Protein AF-A0A4Y9IYK1-F1 (afdb_monomer_lite)

Secondary structure (DSSP, 8-state):
--SSHHHHHHHT--S--HHHHHHHHHHHHHHHHHTT-HHHHHHHHHHHHHHHHHHHHHHHHHHHHHHHHHHHHHHHHHHHHHHHHHHHHHHHHHHHHHHHHHHHHHHHHHHHHHHHHHHHHHHHHHHHHHHHHHHHHHHHHHHHHHHHHHHHHHHHHHHHHHHHHTT--S-TTSHHHHTTTSSPPHHHHHHHHHHHHHHTTTHHHHHHHH-TT--HHHHHHHHHHHTT--HHHHHHHTT--HHHHHHHHHHIIIIIS--SS-HHHHHHHHHHHHHHHHHHHHHS-S------------------------------------

Radius of gyration: 68.55 Å; chains: 1; bounding box: 117×84×183 Å

Foldseek 3Di:
DLDCQLVVLVVQPPDPQLVSLLSSLVSVLVSCVVVVNVVVNVVSVVSNVVSVVVVVVVVVVVVVVVVVVVVVVVVVVVVVVVVVVVVVVVVVVVVVVVVVVVVVVVVVVVVVVVVVVVVVVVVVVVVVVVVVVVVVVLVVVLVVVVVVLVVVLVVLLVVLVCVLCVLDDDDDPVQPVCLVVLADDLVSLVVLLVSLCVSLVNPLVVVCVVFVVQDSVNSSVLSCLLSVPDLVSNCSHRSHDSVVSVVSLVCCCCVTVNHPDRSSVVSNVSSVVSSVVVSVVVVPDPDPPPPPPDPPPPPPDDDDDDDDDDDDDDDDDDDDDD

pLDDT: mean 78.14, std 18.75, range [31.39, 98.0]

Sequence (322 aa):
MWDSIPYYAKKGLSDSSFVTRGMYDATMIKWAEGKKDYKRAIDYYRHYAAMLDSIHKEEMEDNVMKMQKKYDLTQAIIERDRLYMKNQRLVLIVLGLFVICFGALIVVLLYRRRIKELQRQREEAKAELTHNTLKMMNERNRRLIADERRRHRLLALTDVIAKVMSTGRHDDAEQLKRHKDMALTNDETARLIEAVDVCYEGYLTRLQDEHPALGQNDLALCCMILLKVTNRDIAILFGLSSDTLKKRKLRLRTEKLCITDVLEEWLERDSRTYVDEIDAEYATPEDTPDDKETPDIATVTVSDAAADAGASPDSDTPPSAQ

Structure (mmCIF, N/CA/C/O backbone):
data_AF-A0A4Y9IYK1-F1
#
_entry.id   AF-A0A4Y9IYK1-F1
#
loop_
_atom_site.group_PDB
_atom_site.id
_atom_site.type_symbol
_atom_site.label_atom_id
_atom_site.label_alt_id
_atom_site.label_comp_id
_atom_site.label_asym_id
_atom_site.label_entity_id
_atom_site.label_seq_id
_atom_site.pdbx_PDB_ins_code
_atom_site.Cartn_x
_atom_site.Cartn_y
_atom_site.Cartn_z
_atom_site.occupancy
_atom_site.B_iso_or_equiv
_atom_site.auth_seq_id
_atom_site.auth_comp_id
_atom_site.auth_asym_id
_atom_site.auth_atom_id
_atom_site.pdbx_PDB_model_num
ATOM 1 N N . MET A 1 1 ? 47.718 22.109 -105.848 1.00 57.62 1 MET A N 1
ATOM 2 C CA . MET A 1 1 ? 46.774 21.948 -104.716 1.00 57.62 1 MET A CA 1
ATOM 3 C C . MET A 1 1 ? 47.443 22.044 -103.334 1.00 57.62 1 MET A C 1
ATOM 5 O O . MET A 1 1 ? 46.733 22.030 -102.343 1.00 57.62 1 MET A O 1
ATOM 9 N N . TRP A 1 2 ? 48.775 22.187 -103.228 1.00 66.19 2 TRP A N 1
ATOM 10 C CA . TRP A 1 2 ? 49.504 22.059 -101.952 1.00 66.19 2 TRP A CA 1
ATOM 11 C C . TRP A 1 2 ? 49.869 23.386 -101.258 1.00 66.19 2 TRP A C 1
ATOM 13 O O . TRP A 1 2 ? 50.510 23.366 -100.212 1.00 66.19 2 TRP A O 1
ATOM 23 N N . ASP A 1 3 ? 49.514 24.545 -101.816 1.00 71.88 3 ASP A N 1
ATOM 24 C CA . ASP A 1 3 ? 50.098 25.822 -101.368 1.00 71.88 3 ASP A CA 1
ATOM 25 C C . ASP A 1 3 ? 49.400 26.463 -100.159 1.00 71.88 3 ASP A C 1
ATOM 27 O O . ASP A 1 3 ? 50.006 27.278 -99.472 1.00 71.88 3 ASP A O 1
ATOM 31 N N . SER A 1 4 ? 48.173 26.053 -99.826 1.00 81.38 4 SER A N 1
ATOM 32 C CA . SER A 1 4 ? 47.419 26.597 -98.685 1.00 81.38 4 SER A CA 1
ATOM 33 C C . SER A 1 4 ? 47.603 25.826 -97.371 1.00 81.38 4 SER A C 1
ATOM 35 O O . SER A 1 4 ? 47.262 26.337 -96.305 1.00 81.38 4 SER A O 1
ATOM 37 N N . ILE A 1 5 ? 48.159 24.611 -97.415 1.00 83.56 5 ILE A N 1
ATOM 38 C CA . ILE A 1 5 ? 48.250 23.716 -96.249 1.00 83.56 5 ILE A CA 1
ATOM 39 C C . ILE A 1 5 ? 49.084 24.314 -95.103 1.00 83.56 5 ILE A C 1
ATOM 41 O O . ILE A 1 5 ? 48.577 24.329 -93.982 1.00 83.56 5 ILE A O 1
ATOM 45 N N . PRO A 1 6 ? 50.284 24.890 -95.329 1.00 84.00 6 PRO A N 1
ATOM 46 C CA . PRO A 1 6 ? 51.072 25.475 -94.241 1.00 84.00 6 PRO A CA 1
ATOM 47 C C . PRO A 1 6 ? 50.369 26.651 -93.553 1.00 84.00 6 PRO A C 1
ATOM 49 O O . PRO A 1 6 ? 50.527 26.854 -92.352 1.00 84.00 6 PRO A O 1
ATOM 52 N N . TYR A 1 7 ? 49.567 27.418 -94.300 1.00 85.31 7 TYR A N 1
ATOM 53 C CA . TYR A 1 7 ? 48.819 28.553 -93.761 1.00 85.31 7 TYR A CA 1
ATOM 54 C C . TYR A 1 7 ? 47.735 28.093 -92.778 1.00 85.31 7 TYR A C 1
ATOM 56 O O . TYR A 1 7 ? 47.662 28.596 -91.655 1.00 85.31 7 TYR A O 1
ATOM 64 N N . TYR A 1 8 ? 46.930 27.099 -93.164 1.00 84.81 8 TYR A N 1
ATOM 65 C CA . TYR A 1 8 ? 45.887 26.556 -92.292 1.00 84.81 8 TYR A CA 1
ATOM 66 C C . TYR A 1 8 ? 46.457 25.715 -91.145 1.00 84.81 8 TYR A C 1
ATOM 68 O O . TYR A 1 8 ? 45.956 25.820 -90.029 1.00 84.81 8 TYR A O 1
ATOM 76 N N . ALA A 1 9 ? 47.538 24.963 -91.380 1.00 85.25 9 ALA A N 1
ATOM 77 C CA . ALA A 1 9 ? 48.251 24.237 -90.332 1.00 85.25 9 ALA A CA 1
ATOM 78 C C . ALA A 1 9 ? 48.767 25.203 -89.255 1.00 85.25 9 ALA A C 1
ATOM 80 O O . ALA A 1 9 ? 48.525 24.995 -88.070 1.00 85.25 9 ALA A O 1
ATOM 81 N N . LYS A 1 10 ? 49.383 26.323 -89.664 1.00 84.44 10 LYS A N 1
ATOM 82 C CA . LYS A 1 10 ? 49.851 27.366 -88.742 1.00 84.44 10 LYS A CA 1
ATOM 83 C C . LYS A 1 10 ? 48.707 28.037 -87.979 1.00 84.44 10 LYS A C 1
ATOM 85 O O . LYS A 1 10 ? 48.855 28.327 -86.798 1.00 84.44 10 LYS A O 1
ATOM 90 N N . LYS A 1 11 ? 47.562 28.263 -88.631 1.00 85.44 11 LYS A N 1
ATOM 91 C CA . LYS A 1 11 ? 46.358 28.815 -87.986 1.00 85.44 11 LYS A CA 1
ATOM 92 C C . LYS A 1 11 ? 45.766 27.865 -86.932 1.00 85.44 11 LYS A C 1
ATOM 94 O O . LYS A 1 11 ? 45.124 28.334 -86.000 1.00 85.44 11 LYS A O 1
ATOM 99 N N . GLY A 1 12 ? 45.988 26.557 -87.080 1.00 80.50 12 GLY A N 1
ATOM 100 C CA . GLY A 1 12 ? 45.563 25.518 -86.139 1.00 80.50 12 GLY A CA 1
ATOM 101 C C . GLY A 1 12 ? 46.414 25.401 -84.870 1.00 80.50 12 GLY A C 1
ATOM 102 O O . GLY A 1 12 ? 45.979 24.748 -83.925 1.00 80.50 12 GLY A O 1
ATOM 103 N N . LEU A 1 13 ? 47.584 26.053 -84.796 1.00 83.38 13 LEU A N 1
ATOM 104 C CA . LEU A 1 13 ? 48.328 26.207 -83.540 1.00 83.38 13 LEU A CA 1
ATOM 105 C C . LEU A 1 13 ? 47.644 27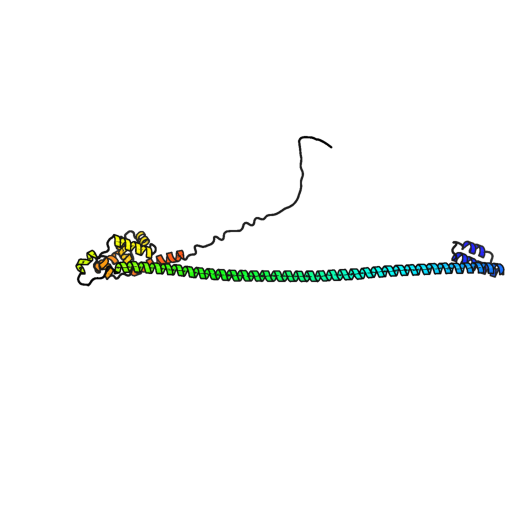.262 -82.660 1.00 83.38 13 LEU A C 1
ATOM 107 O O . LEU A 1 13 ? 48.119 28.388 -82.524 1.00 83.38 13 LEU A O 1
ATOM 111 N N . SER A 1 14 ? 46.494 26.906 -82.093 1.00 74.31 14 SER A N 1
ATOM 112 C CA . SER A 1 14 ? 45.759 27.765 -81.161 1.00 74.31 14 SER A CA 1
ATOM 113 C C . SER A 1 14 ? 46.385 27.798 -79.766 1.00 74.31 14 SER A C 1
ATOM 115 O O . SER A 1 14 ? 46.180 28.760 -79.035 1.00 74.31 14 SER A O 1
ATOM 117 N N . ASP A 1 15 ? 47.134 26.754 -79.400 1.00 77.62 15 ASP A N 1
ATOM 118 C CA . ASP A 1 15 ? 47.766 26.591 -78.090 1.00 77.62 15 ASP A CA 1
ATOM 119 C C . ASP A 1 15 ? 49.141 25.903 -78.212 1.00 77.62 15 ASP A C 1
ATOM 121 O O . ASP A 1 15 ? 49.441 25.253 -79.218 1.00 77.62 15 ASP A O 1
ATOM 125 N N . SER A 1 16 ? 49.977 26.044 -77.181 1.00 76.88 16 SER A N 1
ATOM 126 C CA . SER A 1 16 ? 51.306 25.439 -77.044 1.00 76.88 16 SER A CA 1
ATOM 127 C C . SER A 1 16 ? 51.299 23.977 -76.584 1.00 76.88 16 SER A C 1
ATOM 129 O O . SER A 1 16 ? 52.379 23.436 -76.342 1.00 76.88 16 SER A O 1
ATOM 131 N N . SER A 1 17 ? 50.129 23.339 -76.486 1.00 86.06 17 SER A N 1
ATOM 132 C CA . SER A 1 17 ? 49.997 21.917 -76.159 1.00 86.06 17 SER A CA 1
ATOM 133 C C . SER A 1 17 ? 50.830 21.027 -77.093 1.00 86.06 17 SER A C 1
ATOM 135 O O . SER A 1 17 ? 50.951 21.270 -78.299 1.00 86.06 17 SER A O 1
ATOM 137 N N . PHE A 1 18 ? 51.386 19.945 -76.548 1.00 87.69 18 PHE A N 1
ATOM 138 C CA . PHE A 1 18 ? 52.081 18.937 -77.347 1.00 87.69 18 PHE A CA 1
ATOM 139 C C . PHE A 1 18 ? 51.151 18.304 -78.396 1.00 87.69 18 PHE A C 1
ATOM 141 O O . PHE A 1 18 ? 51.603 17.969 -79.488 1.00 87.69 18 PHE A O 1
ATOM 148 N N . VAL A 1 19 ? 49.840 18.231 -78.122 1.00 87.25 19 VAL A N 1
ATOM 149 C CA . VAL A 1 19 ? 48.825 17.685 -79.040 1.00 87.25 19 VAL A CA 1
ATOM 150 C C . VAL A 1 19 ? 48.639 18.573 -80.271 1.00 87.25 19 VAL A C 1
ATOM 152 O O . VAL A 1 19 ? 48.664 18.078 -81.398 1.00 87.25 19 VAL A O 1
ATOM 155 N N . THR A 1 20 ? 48.491 19.888 -80.088 1.00 88.12 20 THR A N 1
ATOM 156 C CA . THR A 1 20 ? 48.311 20.840 -81.200 1.00 88.12 20 THR A CA 1
ATOM 157 C C . THR A 1 20 ? 49.569 20.930 -82.062 1.00 88.12 20 THR A C 1
ATOM 159 O O . THR A 1 20 ? 49.476 20.973 -83.291 1.00 88.12 20 THR A O 1
ATOM 162 N N . ARG A 1 21 ? 50.754 20.882 -81.439 1.00 89.12 21 ARG A N 1
ATOM 163 C CA . ARG A 1 21 ? 52.048 20.827 -82.138 1.00 89.12 21 ARG A CA 1
ATOM 164 C C . ARG A 1 21 ? 52.255 19.503 -82.878 1.00 89.12 21 ARG A C 1
ATOM 166 O O . ARG A 1 21 ? 52.633 19.524 -84.044 1.00 89.12 21 ARG A O 1
ATOM 173 N N . GLY A 1 22 ? 51.908 18.371 -82.265 1.00 90.00 22 GLY A N 1
ATOM 174 C CA . GLY A 1 22 ? 51.939 17.064 -82.922 1.00 90.00 22 GLY A CA 1
ATOM 175 C C . GLY A 1 22 ? 50.989 16.990 -84.125 1.00 90.00 22 GLY A C 1
ATOM 176 O O . GLY A 1 22 ? 51.357 16.486 -85.183 1.00 90.00 22 GLY A O 1
ATOM 177 N N . MET A 1 23 ? 49.783 17.557 -84.023 1.00 88.56 23 MET A N 1
ATOM 178 C CA . MET A 1 23 ? 48.862 17.662 -85.163 1.00 88.56 23 MET A CA 1
ATOM 179 C C . MET A 1 23 ? 49.430 18.533 -86.288 1.00 88.56 23 MET A C 1
ATOM 181 O O . MET A 1 23 ? 49.318 18.167 -87.460 1.00 88.56 23 MET A O 1
ATOM 185 N N . TYR A 1 24 ? 50.069 19.654 -85.947 1.00 90.88 24 TYR A N 1
ATOM 186 C CA . TYR A 1 24 ? 50.767 20.487 -86.922 1.00 90.88 24 TYR A CA 1
ATOM 187 C C . TYR A 1 24 ? 51.860 19.694 -87.650 1.00 90.88 24 TYR A C 1
ATOM 189 O O . TYR A 1 24 ? 51.836 19.627 -88.881 1.00 90.88 24 TYR A O 1
ATOM 197 N N . ASP A 1 25 ? 52.751 19.018 -86.923 1.00 91.50 25 ASP A N 1
ATOM 198 C CA . ASP A 1 25 ? 53.830 18.233 -87.531 1.00 91.50 25 ASP A CA 1
ATOM 199 C C . ASP A 1 25 ? 53.275 17.109 -88.426 1.00 91.50 25 ASP A C 1
ATOM 201 O O . ASP A 1 25 ? 53.730 16.942 -89.558 1.00 91.50 25 ASP A O 1
ATOM 205 N N . ALA A 1 26 ? 52.202 16.427 -88.005 1.00 90.94 26 ALA A N 1
ATOM 206 C CA . ALA A 1 26 ? 51.502 15.425 -88.816 1.00 90.94 26 ALA A CA 1
ATOM 207 C C . ALA A 1 26 ? 50.945 15.989 -90.138 1.00 90.94 26 ALA A C 1
ATOM 209 O O . ALA A 1 26 ? 50.987 15.321 -91.177 1.00 90.94 26 ALA A O 1
ATOM 210 N N . THR A 1 27 ? 50.430 17.224 -90.133 1.00 91.12 27 THR A N 1
ATOM 211 C CA . THR A 1 27 ? 49.971 17.892 -91.364 1.00 91.12 27 THR A CA 1
ATOM 212 C C . THR A 1 27 ? 51.128 18.339 -92.260 1.00 91.12 27 THR A C 1
ATOM 214 O O . THR A 1 27 ? 51.030 18.221 -93.485 1.00 91.12 27 THR A O 1
ATOM 217 N N . MET A 1 28 ? 52.241 18.791 -91.672 1.00 90.38 28 MET A N 1
ATOM 218 C CA . MET A 1 28 ? 53.434 19.229 -92.403 1.00 90.38 28 MET A CA 1
ATOM 219 C C . MET A 1 28 ? 54.203 18.065 -93.036 1.00 90.38 28 MET A C 1
ATOM 221 O O . MET A 1 28 ? 54.733 18.226 -94.136 1.00 90.38 28 MET A O 1
ATOM 225 N N . ILE A 1 29 ? 54.186 16.884 -92.410 1.00 91.94 29 ILE A N 1
ATOM 226 C CA . ILE A 1 29 ? 54.682 15.627 -92.988 1.00 91.94 29 ILE A CA 1
ATOM 227 C C . ILE A 1 29 ? 53.974 15.341 -94.318 1.00 91.94 29 ILE A C 1
ATOM 229 O O . ILE A 1 29 ? 54.623 15.289 -95.362 1.00 91.94 29 ILE A O 1
ATOM 233 N N . LYS A 1 30 ? 52.634 15.263 -94.306 1.00 89.94 30 LYS A N 1
ATOM 234 C CA 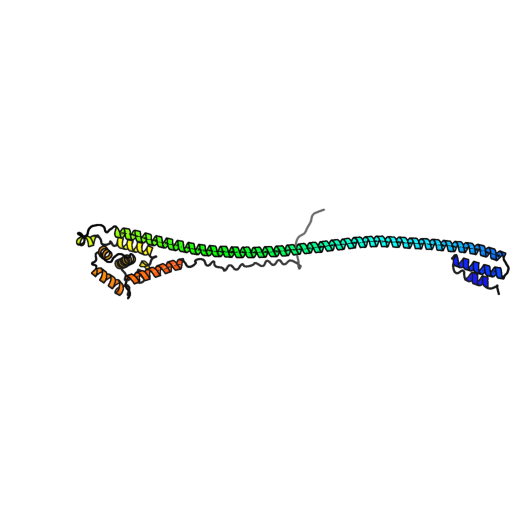. LYS A 1 30 ? 51.827 14.980 -95.510 1.00 89.94 30 LYS A CA 1
ATOM 235 C C . LYS A 1 30 ? 52.031 16.026 -96.608 1.00 89.94 30 LYS A C 1
ATOM 237 O O . LYS A 1 30 ? 52.028 15.710 -97.796 1.00 89.94 30 LYS A O 1
ATOM 242 N N . TRP A 1 31 ? 52.208 17.288 -96.216 1.00 90.50 31 TRP A N 1
ATOM 243 C CA . TRP A 1 31 ? 52.509 18.376 -97.144 1.00 90.50 31 TRP A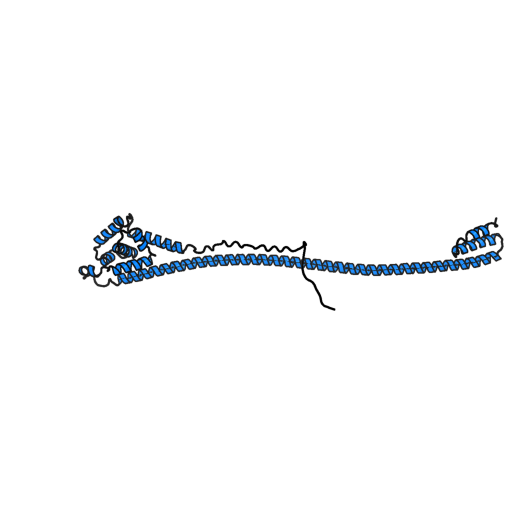 CA 1
ATOM 244 C C . TRP A 1 31 ? 53.888 18.229 -97.806 1.00 90.50 31 TRP A C 1
ATOM 246 O O . TRP A 1 31 ? 54.003 18.393 -99.023 1.00 90.50 31 TRP A O 1
ATOM 256 N N . ALA A 1 32 ? 54.924 17.904 -97.027 1.00 88.81 32 ALA A N 1
ATOM 257 C CA . ALA A 1 32 ? 56.289 17.722 -97.518 1.00 88.81 32 ALA A CA 1
ATOM 258 C C . ALA A 1 32 ? 56.415 16.482 -98.425 1.00 88.81 32 ALA A C 1
ATOM 260 O O . ALA A 1 32 ? 57.058 16.559 -99.476 1.00 88.81 32 ALA A O 1
ATOM 261 N N . GLU A 1 33 ? 55.729 15.384 -98.087 1.00 89.31 33 GLU A N 1
ATOM 262 C CA . GLU A 1 33 ? 55.600 14.191 -98.937 1.00 89.31 33 GLU A CA 1
ATOM 263 C C . GLU A 1 33 ? 54.944 14.523 -100.285 1.00 89.31 33 GLU A C 1
ATOM 265 O O . GLU A 1 33 ? 55.463 14.152 -101.340 1.00 89.31 33 GLU A O 1
ATOM 270 N N . GLY A 1 34 ? 53.856 15.304 -100.272 1.00 87.38 34 GLY A N 1
ATOM 271 C CA . GLY A 1 34 ? 53.173 15.767 -101.485 1.00 87.38 34 GLY A CA 1
ATOM 272 C C . GLY A 1 34 ? 54.045 16.639 -102.400 1.00 87.38 34 GLY A C 1
ATOM 273 O O . GLY A 1 34 ? 53.861 16.628 -103.619 1.00 87.38 34 GLY A O 1
ATOM 274 N N . LYS A 1 35 ? 55.032 17.358 -101.841 1.00 88.88 35 LYS A N 1
ATOM 275 C CA . LYS A 1 35 ? 56.040 18.131 -102.595 1.00 88.88 35 LYS A CA 1
ATOM 276 C C . LYS A 1 35 ? 57.315 17.337 -102.929 1.00 88.88 35 LYS A C 1
ATOM 278 O O . LYS A 1 35 ? 58.207 17.898 -103.562 1.00 88.88 35 LYS A O 1
ATOM 283 N N . LYS A 1 36 ? 57.393 16.049 -102.558 1.00 87.00 36 LYS A N 1
ATOM 284 C CA . LYS A 1 36 ? 58.577 15.172 -102.693 1.00 87.00 36 LYS A CA 1
ATOM 285 C C . LYS A 1 36 ? 59.838 15.709 -101.988 1.00 87.00 36 LYS A C 1
ATOM 287 O O . LYS A 1 36 ? 60.954 15.339 -102.346 1.00 87.00 36 LYS A O 1
ATOM 292 N N . ASP A 1 37 ? 59.670 16.565 -100.977 1.00 90.06 37 ASP A N 1
ATOM 293 C CA . ASP A 1 37 ? 60.758 17.116 -100.158 1.00 90.06 37 ASP A CA 1
ATOM 294 C C . ASP A 1 37 ? 60.955 16.244 -98.908 1.00 90.06 37 ASP A C 1
ATOM 296 O O . ASP A 1 37 ? 60.552 16.580 -97.791 1.00 90.06 37 ASP A O 1
ATOM 300 N N . TYR A 1 38 ? 61.554 15.071 -99.117 1.00 89.75 38 TYR A N 1
ATOM 301 C CA . TYR A 1 38 ? 61.715 14.062 -98.067 1.00 89.75 38 TYR A CA 1
ATOM 302 C C . TYR A 1 38 ? 62.620 14.519 -96.919 1.00 89.75 38 TYR A C 1
ATOM 304 O O . TYR A 1 38 ? 62.468 14.048 -95.795 1.00 89.75 38 TYR A O 1
ATOM 312 N N . LYS A 1 39 ? 63.543 15.458 -97.170 1.00 91.25 39 LYS A N 1
ATOM 313 C CA . LYS A 1 39 ? 64.445 15.972 -96.134 1.00 91.25 39 LYS A CA 1
ATOM 314 C C . LYS A 1 39 ? 63.656 16.716 -95.057 1.00 91.25 39 LYS A C 1
ATOM 316 O O . LYS A 1 39 ? 63.793 16.402 -93.880 1.00 91.25 39 LYS A O 1
ATOM 321 N N . ARG A 1 40 ? 62.774 17.633 -95.469 1.00 88.38 40 ARG A N 1
ATOM 322 C CA . ARG A 1 40 ? 61.886 18.343 -94.538 1.00 88.38 40 ARG A CA 1
ATOM 323 C C . ARG A 1 40 ? 60.866 17.413 -93.889 1.00 88.38 40 ARG A C 1
ATOM 325 O O . ARG A 1 40 ? 60.574 17.584 -92.712 1.00 88.38 40 ARG A O 1
ATOM 332 N N . ALA A 1 41 ? 60.356 16.419 -94.622 1.00 90.44 41 ALA A N 1
ATOM 333 C CA . ALA A 1 41 ? 59.443 15.425 -94.056 1.00 90.44 41 ALA A CA 1
ATOM 334 C C . ALA A 1 41 ? 60.079 14.683 -92.867 1.00 90.44 41 ALA A C 1
ATOM 336 O O . ALA A 1 41 ? 59.447 14.563 -91.823 1.00 90.44 41 ALA A O 1
ATOM 337 N N . ILE A 1 42 ? 61.343 14.254 -92.988 1.00 92.56 42 ILE A N 1
ATOM 338 C CA . ILE A 1 42 ? 62.082 13.581 -91.906 1.00 92.56 42 ILE A CA 1
ATOM 339 C C . ILE A 1 42 ? 62.258 14.492 -90.683 1.00 92.56 42 ILE A C 1
ATOM 341 O O . ILE A 1 42 ? 62.111 14.026 -89.553 1.00 92.56 42 ILE A O 1
ATOM 345 N N . ASP A 1 43 ? 62.545 15.779 -90.884 1.00 92.25 43 ASP A N 1
ATOM 346 C CA . ASP A 1 43 ? 62.666 16.730 -89.773 1.00 92.25 43 ASP A CA 1
ATOM 347 C C . ASP A 1 43 ? 61.325 16.896 -89.033 1.00 92.25 43 ASP A C 1
ATOM 349 O O . ASP A 1 43 ? 61.287 16.816 -87.803 1.00 92.25 43 ASP A O 1
ATOM 353 N N . TYR A 1 44 ? 60.208 17.008 -89.766 1.00 91.94 44 TYR A N 1
ATOM 354 C CA . TYR A 1 44 ? 58.869 17.021 -89.163 1.00 91.94 44 TYR A CA 1
ATOM 355 C C . TYR A 1 44 ? 58.517 15.693 -88.477 1.00 91.94 44 TYR A C 1
ATOM 357 O O . TYR A 1 44 ? 57.903 15.714 -87.416 1.00 91.94 44 TYR A O 1
ATOM 365 N N . TYR A 1 45 ? 58.945 14.543 -89.010 1.00 93.19 45 TYR A N 1
ATOM 366 C CA . TYR A 1 45 ? 58.786 13.244 -88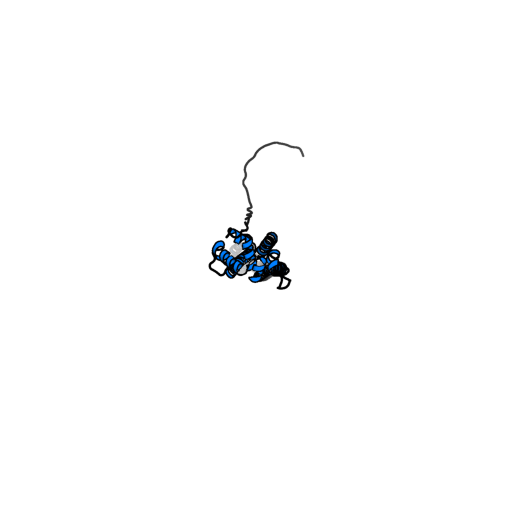.341 1.00 93.19 45 TYR A CA 1
ATOM 367 C C . TYR A 1 45 ? 59.514 13.184 -86.999 1.00 93.19 45 TYR A C 1
ATOM 369 O O . TYR A 1 45 ? 58.964 12.664 -86.031 1.00 93.19 45 TYR A O 1
ATOM 377 N N . ARG A 1 46 ? 60.736 13.723 -86.917 1.00 94.38 46 ARG A N 1
ATOM 378 C CA . ARG A 1 46 ? 61.490 13.780 -85.655 1.00 94.38 46 ARG A CA 1
ATOM 379 C C . ARG A 1 46 ? 60.800 14.669 -84.627 1.00 94.38 46 ARG A C 1
ATOM 381 O O . ARG A 1 46 ? 60.717 14.291 -83.463 1.00 94.38 46 ARG A O 1
ATOM 388 N N . HIS A 1 47 ? 60.293 15.823 -85.056 1.00 92.12 47 HIS A N 1
ATOM 389 C CA . HIS A 1 47 ? 59.535 16.716 -84.179 1.00 92.12 47 HIS A CA 1
ATOM 390 C C . HIS A 1 47 ? 58.229 16.063 -83.714 1.00 92.12 47 HIS A C 1
ATOM 392 O O . HIS A 1 47 ? 57.960 16.038 -82.515 1.00 92.12 47 HIS A O 1
ATOM 398 N N . TYR A 1 48 ? 57.491 15.429 -84.628 1.00 93.00 48 TYR A N 1
ATOM 399 C CA . TYR A 1 48 ? 56.278 14.682 -84.311 1.00 93.00 48 TYR A CA 1
ATOM 400 C C . TYR A 1 48 ? 56.531 13.559 -83.302 1.00 93.00 48 TYR A C 1
ATOM 402 O O . TYR A 1 48 ? 55.772 13.425 -82.347 1.00 93.00 48 TYR A O 1
ATOM 410 N N . ALA A 1 49 ? 57.607 12.784 -83.475 1.00 93.75 49 ALA A N 1
ATOM 411 C CA . ALA A 1 49 ? 57.987 11.727 -82.539 1.00 93.75 49 ALA A CA 1
ATOM 412 C C . ALA A 1 49 ? 58.264 12.288 -81.132 1.00 93.75 49 ALA A C 1
ATOM 414 O O . ALA A 1 49 ? 57.725 11.779 -80.156 1.00 93.75 49 ALA A O 1
ATOM 415 N N . ALA A 1 50 ? 59.005 13.397 -81.026 1.00 93.12 50 ALA A N 1
ATOM 416 C CA . ALA A 1 50 ? 59.249 14.059 -79.742 1.00 93.12 50 ALA A CA 1
ATOM 417 C C . ALA A 1 50 ? 57.965 14.621 -79.099 1.00 93.12 50 ALA A C 1
ATOM 419 O O . ALA A 1 50 ? 57.807 14.581 -77.876 1.00 93.12 50 ALA A O 1
ATOM 420 N N . MET A 1 51 ? 57.037 15.151 -79.905 1.00 92.31 51 MET A N 1
ATOM 421 C CA . MET A 1 51 ? 55.719 15.568 -79.415 1.00 92.31 51 MET A CA 1
ATOM 422 C C . MET A 1 51 ? 54.910 14.367 -78.928 1.00 92.31 51 MET A C 1
ATOM 424 O O . MET A 1 51 ? 54.321 14.444 -77.856 1.00 92.31 51 MET A O 1
ATOM 428 N N . LEU A 1 52 ? 54.921 13.252 -79.661 1.00 93.12 52 LEU A N 1
ATOM 429 C CA . LEU A 1 52 ? 54.217 12.026 -79.287 1.00 93.12 52 LEU A CA 1
ATOM 430 C C . LEU A 1 52 ? 54.724 11.459 -77.954 1.00 93.12 52 LEU A C 1
ATOM 432 O O . LEU A 1 52 ? 53.911 11.147 -77.086 1.00 93.12 52 LEU A O 1
ATOM 436 N N . ASP A 1 53 ? 56.043 11.408 -77.759 1.00 93.69 53 ASP A N 1
ATOM 437 C CA . ASP A 1 53 ? 56.658 11.000 -76.490 1.00 93.69 53 ASP A CA 1
ATOM 438 C C . ASP A 1 53 ? 56.229 11.917 -75.330 1.00 93.69 53 ASP A C 1
ATOM 440 O O . ASP A 1 53 ? 55.951 11.454 -74.222 1.00 93.69 53 ASP A O 1
ATOM 444 N N . SER A 1 54 ? 56.129 13.227 -75.588 1.00 93.25 54 SER A N 1
ATOM 445 C CA . SER A 1 54 ? 55.735 14.221 -74.579 1.00 93.25 54 SER A CA 1
ATOM 446 C C . SER A 1 54 ? 54.248 14.117 -74.217 1.00 93.25 54 SER A C 1
ATOM 448 O O . SER A 1 54 ? 53.913 14.172 -73.036 1.00 93.25 54 SER A O 1
ATOM 450 N N . ILE A 1 55 ? 53.373 13.898 -75.210 1.00 92.44 55 ILE A N 1
ATOM 451 C CA . ILE A 1 55 ? 51.938 13.619 -75.010 1.00 92.44 55 ILE A CA 1
ATOM 452 C C . ILE A 1 55 ? 51.767 12.361 -74.157 1.00 92.44 55 ILE A C 1
ATOM 454 O O . ILE A 1 55 ? 51.011 12.365 -73.189 1.00 92.44 55 ILE A O 1
ATOM 458 N N . HIS A 1 56 ? 52.489 11.289 -74.494 1.00 92.56 56 HIS A N 1
ATOM 459 C CA . HIS A 1 56 ? 52.384 10.028 -73.767 1.00 92.56 56 HIS A CA 1
ATOM 460 C C . HIS A 1 56 ? 52.852 10.166 -72.314 1.00 92.56 56 HIS A C 1
ATOM 462 O O . HIS A 1 56 ? 52.231 9.621 -71.402 1.00 92.56 56 HIS A O 1
ATOM 468 N N . LYS A 1 57 ? 53.921 10.934 -72.077 1.00 93.75 57 LYS A N 1
ATOM 469 C CA . LYS A 1 57 ? 54.406 11.221 -70.727 1.00 93.75 57 LYS A CA 1
ATOM 470 C C . LYS A 1 57 ? 53.378 11.993 -69.891 1.00 93.75 57 LYS A C 1
ATOM 472 O O . LYS A 1 57 ? 53.119 11.594 -68.760 1.00 93.75 57 LYS A O 1
ATOM 477 N N . GLU A 1 58 ? 52.779 13.047 -70.443 1.00 91.69 58 GLU A N 1
ATOM 478 C CA . GLU A 1 58 ? 51.737 13.837 -69.766 1.00 91.69 58 GLU A CA 1
ATOM 479 C C . GLU A 1 58 ? 50.509 12.976 -69.426 1.00 91.69 58 GLU A C 1
ATOM 481 O O . GLU A 1 58 ? 50.006 13.014 -68.304 1.00 91.69 58 GLU A O 1
ATOM 486 N N . GLU A 1 59 ? 50.073 12.127 -70.360 1.00 92.25 59 GLU A N 1
ATOM 487 C CA . GLU A 1 59 ? 48.962 11.197 -70.142 1.00 92.25 59 GLU A CA 1
ATOM 488 C C . GLU A 1 59 ? 49.268 10.174 -69.036 1.00 92.25 59 GLU A C 1
ATOM 490 O O . GLU A 1 59 ? 48.409 9.875 -68.202 1.00 92.25 59 GLU A O 1
ATOM 495 N N . MET A 1 60 ? 50.488 9.632 -68.997 1.00 93.12 60 MET A N 1
ATOM 496 C CA . MET A 1 60 ? 50.909 8.717 -67.934 1.00 93.12 60 MET A CA 1
ATOM 497 C C . MET A 1 60 ? 50.958 9.411 -66.569 1.00 93.12 60 MET A C 1
ATOM 499 O O . MET A 1 60 ? 50.465 8.847 -65.592 1.00 93.12 60 MET A O 1
ATOM 503 N N . GLU A 1 61 ? 51.494 10.631 -66.488 1.00 94.38 61 GLU A N 1
ATOM 504 C CA . GLU A 1 61 ? 51.531 11.417 -65.247 1.00 94.38 61 GLU A CA 1
ATOM 505 C C . GLU A 1 61 ? 50.117 11.739 -64.733 1.00 94.38 61 GLU A C 1
ATOM 507 O O . GLU A 1 61 ? 49.826 11.535 -63.550 1.00 94.38 61 GLU A O 1
ATOM 512 N N . ASP A 1 62 ? 49.203 12.148 -65.618 1.00 93.38 62 ASP A N 1
ATOM 513 C CA . ASP A 1 62 ? 47.801 12.404 -65.271 1.00 93.38 62 ASP A CA 1
ATOM 514 C C . ASP A 1 62 ? 47.073 11.120 -64.832 1.00 93.38 62 ASP A C 1
ATOM 516 O O . ASP A 1 62 ? 46.346 11.110 -63.834 1.00 93.38 62 ASP A O 1
ATOM 520 N N . ASN A 1 63 ? 47.309 9.992 -65.506 1.00 95.44 63 ASN A N 1
ATOM 521 C CA . ASN A 1 63 ? 46.740 8.703 -65.111 1.00 95.44 63 ASN A CA 1
ATOM 522 C C . ASN A 1 63 ? 47.243 8.235 -63.738 1.00 95.44 63 ASN A C 1
ATOM 524 O O . ASN A 1 63 ? 46.441 7.752 -62.930 1.00 95.44 63 ASN A O 1
ATOM 528 N N . VAL A 1 64 ? 48.533 8.413 -63.439 1.00 95.44 64 VAL A N 1
ATOM 529 C CA . VAL A 1 64 ? 49.106 8.122 -62.114 1.00 95.44 64 VAL A CA 1
ATOM 530 C C . VAL A 1 64 ? 48.476 9.022 -61.052 1.00 95.44 64 VAL A C 1
ATOM 532 O O . VAL A 1 64 ? 48.018 8.523 -60.022 1.00 95.44 64 VAL A O 1
ATOM 535 N N . MET A 1 65 ? 48.349 10.324 -61.319 1.00 95.31 65 MET A N 1
ATOM 536 C CA . MET A 1 65 ? 47.715 11.270 -60.397 1.00 95.31 65 MET A CA 1
ATOM 537 C C . MET A 1 65 ? 46.243 10.919 -60.136 1.00 95.31 65 MET A C 1
ATOM 539 O O . MET A 1 65 ? 45.786 10.915 -58.990 1.00 95.31 65 MET A O 1
ATOM 543 N N . LYS A 1 66 ? 45.488 10.564 -61.182 1.00 95.62 66 LYS A N 1
ATOM 544 C CA . LYS A 1 66 ? 44.098 10.097 -61.069 1.00 95.62 66 LYS A CA 1
ATOM 545 C C . LYS A 1 66 ? 43.993 8.820 -60.244 1.00 95.62 66 LYS A C 1
ATOM 547 O O . LYS A 1 66 ? 43.064 8.691 -59.443 1.00 95.62 66 LYS A O 1
ATOM 552 N N . MET A 1 67 ? 44.914 7.878 -60.437 1.00 94.81 67 MET A N 1
ATOM 553 C CA . MET A 1 67 ? 44.951 6.628 -59.681 1.00 94.81 67 MET A CA 1
ATOM 554 C C . MET A 1 67 ? 45.230 6.888 -58.200 1.00 94.81 67 MET A C 1
ATOM 556 O O . MET A 1 67 ? 44.495 6.383 -57.351 1.00 94.81 67 MET A O 1
ATOM 560 N N . GLN A 1 68 ? 46.210 7.738 -57.894 1.00 94.88 68 GLN A N 1
ATOM 561 C CA . GLN A 1 68 ? 46.543 8.126 -56.526 1.00 94.88 68 GLN A CA 1
ATOM 562 C C . GLN A 1 68 ? 45.367 8.827 -55.841 1.00 94.88 68 GLN A C 1
ATOM 564 O O . GLN A 1 68 ? 44.930 8.403 -54.776 1.00 94.88 68 GLN A O 1
ATOM 569 N N . LYS A 1 69 ? 44.746 9.808 -56.506 1.00 96.06 69 LYS A N 1
ATOM 570 C CA . LYS A 1 69 ? 43.571 10.506 -55.970 1.00 96.06 69 LYS A CA 1
ATOM 571 C C . LYS A 1 69 ? 42.412 9.551 -55.678 1.00 96.06 69 LYS A C 1
ATOM 573 O O . LYS A 1 69 ? 41.749 9.684 -54.653 1.00 96.06 69 LYS A O 1
ATOM 578 N N . LYS A 1 70 ? 42.149 8.580 -56.560 1.00 95.56 70 LYS A N 1
ATOM 579 C CA . LYS A 1 70 ? 41.122 7.550 -56.322 1.00 95.56 70 LYS A CA 1
ATOM 580 C C . LYS A 1 70 ? 41.467 6.668 -55.126 1.00 95.56 70 LYS A C 1
ATOM 582 O O . LYS A 1 70 ? 40.574 6.355 -54.341 1.00 95.56 70 LYS A O 1
ATOM 587 N N . TYR A 1 71 ? 42.727 6.269 -54.993 1.00 96.12 71 TYR A N 1
ATOM 588 C CA . TYR A 1 71 ? 43.191 5.469 -53.865 1.00 96.12 71 TYR A CA 1
ATOM 589 C C . TYR A 1 71 ? 43.014 6.222 -52.542 1.00 96.12 71 TYR A C 1
ATOM 591 O O . TYR A 1 71 ? 42.374 5.698 -51.632 1.00 96.12 71 TYR A O 1
ATOM 599 N N . ASP A 1 72 ? 43.466 7.474 -52.478 1.00 96.06 72 ASP A N 1
ATOM 600 C CA . ASP A 1 72 ? 43.362 8.317 -51.283 1.00 96.06 72 ASP A CA 1
ATOM 601 C C . ASP A 1 72 ? 41.897 8.543 -50.878 1.00 96.06 72 ASP A C 1
ATOM 603 O O . ASP A 1 72 ? 41.533 8.394 -49.710 1.00 96.06 72 ASP A O 1
ATOM 607 N N . LEU A 1 73 ? 41.019 8.812 -51.853 1.00 96.12 73 LEU A N 1
ATOM 608 C CA . LEU A 1 73 ? 39.574 8.910 -51.616 1.00 96.12 73 LEU A CA 1
ATOM 609 C C . LEU A 1 73 ? 38.991 7.599 -51.079 1.00 96.12 73 LEU A C 1
ATOM 611 O O . LEU A 1 73 ? 38.166 7.616 -50.167 1.00 96.12 73 LEU A O 1
ATOM 615 N N . THR A 1 74 ? 39.417 6.463 -51.630 1.00 94.50 74 THR A N 1
ATOM 616 C C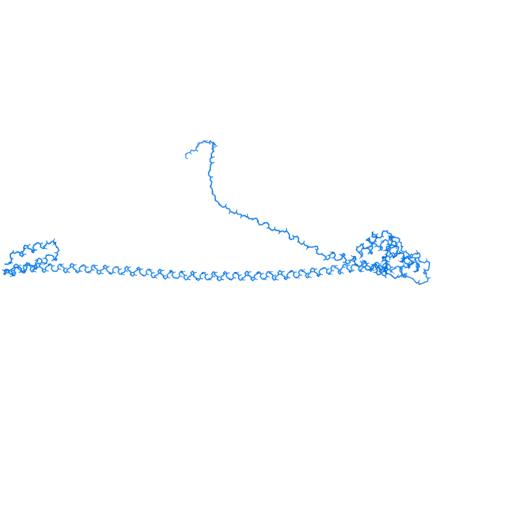A . THR A 1 74 ? 38.938 5.143 -51.201 1.00 94.50 74 THR A CA 1
ATOM 617 C C . THR A 1 74 ? 39.359 4.850 -49.763 1.00 94.50 74 THR A C 1
ATOM 619 O O . THR A 1 74 ? 38.539 4.390 -48.971 1.00 94.50 74 THR A O 1
ATOM 622 N N . GLN A 1 75 ? 40.599 5.176 -49.393 1.00 95.12 75 GLN A N 1
ATOM 623 C CA . GLN A 1 75 ? 41.088 5.028 -48.021 1.00 95.12 75 GLN A CA 1
ATOM 624 C C . GLN A 1 75 ? 40.296 5.900 -47.043 1.00 95.12 75 GLN A C 1
ATOM 626 O O . GLN A 1 75 ? 39.798 5.396 -46.036 1.00 95.12 75 GLN A O 1
ATOM 631 N N . ALA A 1 76 ? 40.074 7.173 -47.382 1.00 93.88 76 ALA A N 1
ATOM 632 C CA . ALA A 1 76 ? 39.283 8.079 -46.553 1.00 93.88 76 ALA A CA 1
ATOM 633 C C . ALA A 1 76 ? 37.840 7.575 -46.340 1.00 93.88 76 ALA A C 1
ATOM 635 O O . ALA A 1 76 ? 37.299 7.679 -45.237 1.00 93.88 76 ALA A O 1
ATOM 636 N N . ILE A 1 77 ? 37.214 6.986 -47.368 1.00 94.75 77 ILE A N 1
ATOM 637 C CA . ILE A 1 77 ? 35.875 6.385 -47.255 1.00 94.75 77 ILE A CA 1
ATOM 638 C C . ILE A 1 77 ? 35.900 5.172 -46.320 1.00 94.75 77 ILE A C 1
ATOM 640 O O . ILE A 1 77 ? 35.048 5.074 -45.439 1.00 94.75 77 ILE A O 1
ATOM 644 N N . ILE A 1 78 ? 36.886 4.283 -46.456 1.00 93.50 78 ILE A N 1
ATOM 645 C CA . ILE A 1 78 ? 37.016 3.090 -45.606 1.00 93.50 78 ILE A CA 1
ATOM 646 C C . ILE A 1 78 ? 37.204 3.479 -44.136 1.00 93.50 78 ILE A C 1
ATOM 648 O O . ILE A 1 78 ? 36.565 2.903 -43.251 1.00 93.50 78 ILE A O 1
ATOM 652 N N . GLU A 1 79 ? 38.057 4.464 -43.854 1.00 94.12 79 GLU A N 1
ATOM 653 C CA . GLU A 1 79 ? 38.279 4.962 -42.494 1.00 94.12 79 GLU A CA 1
ATOM 654 C C . GLU A 1 79 ? 37.004 5.550 -41.893 1.00 94.12 79 GLU A C 1
ATOM 656 O O . GLU A 1 79 ? 36.623 5.218 -40.764 1.00 94.12 79 GLU A O 1
ATOM 661 N N . ARG A 1 80 ? 36.303 6.373 -42.674 1.00 91.94 80 ARG A N 1
ATOM 662 C CA . ARG A 1 80 ? 35.032 6.977 -42.287 1.00 91.94 80 ARG A CA 1
ATOM 663 C C . ARG A 1 80 ? 33.971 5.913 -42.008 1.00 91.94 80 ARG A C 1
ATOM 665 O O . ARG A 1 80 ? 33.312 5.957 -40.971 1.00 91.94 80 ARG A O 1
ATOM 672 N N . ASP A 1 81 ? 33.825 4.930 -42.886 1.00 92.38 81 ASP A N 1
ATOM 673 C CA . ASP A 1 81 ? 32.838 3.862 -42.735 1.00 92.38 81 ASP A CA 1
ATOM 674 C C . ASP A 1 81 ? 33.169 2.971 -41.530 1.00 92.38 81 ASP A C 1
ATOM 676 O O . ASP A 1 81 ? 32.278 2.576 -40.777 1.00 92.38 81 ASP A O 1
ATOM 680 N N . ARG A 1 82 ? 34.458 2.740 -41.248 1.00 92.75 82 ARG A N 1
ATOM 681 C CA . ARG A 1 82 ? 34.904 2.054 -40.027 1.00 92.75 82 ARG A CA 1
ATOM 682 C C . ARG A 1 82 ? 34.509 2.824 -38.765 1.00 92.75 82 ARG A C 1
ATOM 684 O O . ARG A 1 82 ? 34.117 2.198 -37.776 1.00 92.75 82 ARG A O 1
ATOM 691 N N . LEU A 1 83 ? 34.604 4.154 -38.783 1.00 90.75 83 LEU A N 1
ATOM 692 C CA . LEU A 1 83 ? 34.159 5.011 -37.681 1.00 90.75 83 LEU A CA 1
ATOM 693 C C . LEU A 1 83 ? 32.633 4.987 -37.527 1.00 90.75 83 LEU A C 1
ATOM 695 O O . LEU A 1 83 ? 32.152 4.784 -36.411 1.00 90.75 83 LEU A O 1
ATOM 699 N N . TYR A 1 84 ? 31.873 5.094 -38.621 1.00 92.06 84 TYR A N 1
ATOM 700 C CA . TYR A 1 84 ? 30.410 4.986 -38.586 1.00 92.06 84 TYR A CA 1
ATOM 701 C C . TYR A 1 84 ? 29.944 3.632 -38.055 1.00 92.06 84 TYR A C 1
ATOM 703 O O . TYR A 1 84 ? 29.077 3.592 -37.187 1.00 92.06 84 TYR A O 1
ATOM 711 N N . MET A 1 85 ? 30.562 2.531 -38.489 1.00 90.06 85 MET A N 1
ATOM 712 C CA . MET A 1 85 ? 30.228 1.187 -38.013 1.00 90.06 85 MET A CA 1
ATOM 713 C C . MET A 1 85 ? 30.505 1.008 -36.518 1.00 90.06 85 MET A C 1
ATOM 715 O O . MET A 1 85 ? 29.702 0.406 -35.802 1.00 90.06 85 MET A O 1
ATOM 719 N N . LYS A 1 86 ? 31.626 1.539 -36.012 1.00 92.69 86 LYS A N 1
ATOM 720 C CA . LYS A 1 86 ? 31.917 1.528 -34.569 1.00 92.69 86 LYS A CA 1
ATOM 721 C C . LYS A 1 86 ? 30.898 2.359 -33.793 1.00 92.69 86 LYS A C 1
ATOM 723 O O . LYS A 1 86 ? 30.374 1.880 -32.791 1.00 92.69 86 LYS A O 1
ATOM 728 N N . ASN A 1 87 ? 30.596 3.565 -34.269 1.00 92.38 87 ASN A N 1
ATOM 729 C CA . ASN A 1 87 ? 29.660 4.457 -33.597 1.00 92.38 87 ASN A CA 1
ATOM 730 C C . ASN A 1 87 ? 28.234 3.877 -33.589 1.00 92.38 87 ASN A C 1
ATOM 732 O O . ASN A 1 87 ? 27.587 3.852 -32.550 1.00 92.38 87 ASN A O 1
ATOM 736 N N . GLN A 1 88 ? 27.777 3.296 -34.703 1.00 92.06 88 GLN A N 1
ATOM 737 C CA . GLN A 1 88 ? 26.485 2.605 -34.779 1.00 92.06 88 GLN A CA 1
ATOM 738 C C . GLN A 1 88 ? 26.387 1.441 -33.788 1.00 92.06 88 GLN A C 1
ATOM 740 O O . GLN A 1 88 ? 25.375 1.304 -33.102 1.00 92.06 88 GLN A O 1
ATOM 745 N N . ARG A 1 89 ? 27.441 0.623 -33.657 1.00 93.12 89 ARG A N 1
ATOM 746 C CA . ARG A 1 89 ? 27.471 -0.459 -32.658 1.00 93.12 89 ARG A CA 1
ATOM 747 C C . ARG A 1 89 ? 27.390 0.079 -31.232 1.00 93.12 89 ARG A C 1
ATOM 749 O O . ARG A 1 89 ? 26.647 -0.478 -30.433 1.00 93.12 89 ARG A O 1
ATOM 756 N N . LEU A 1 90 ? 28.111 1.158 -30.918 1.00 93.94 90 LEU A N 1
ATOM 757 C CA . LEU A 1 90 ? 28.042 1.790 -29.597 1.00 93.94 90 LEU A CA 1
ATOM 758 C C . LEU A 1 90 ? 26.641 2.332 -29.304 1.00 93.94 90 LEU A C 1
ATOM 760 O O . LEU A 1 90 ? 26.108 2.058 -28.234 1.00 93.94 90 LEU A O 1
ATOM 764 N N . VAL A 1 91 ? 26.017 3.024 -30.260 1.00 95.31 91 VAL A N 1
ATOM 765 C CA . VAL A 1 91 ? 24.645 3.532 -30.113 1.00 95.31 91 VAL A CA 1
ATOM 766 C C . VAL A 1 91 ? 23.656 2.390 -29.861 1.00 95.31 91 VAL A C 1
ATOM 768 O O . VAL A 1 91 ? 22.838 2.492 -28.950 1.00 95.31 91 VAL A O 1
ATOM 771 N N . LEU A 1 92 ? 23.757 1.276 -30.596 1.00 95.81 92 LEU A N 1
ATOM 772 C CA . LEU A 1 92 ? 22.900 0.104 -30.378 1.00 95.81 92 LEU A CA 1
ATOM 773 C C . LEU A 1 92 ? 23.123 -0.546 -29.004 1.00 95.81 92 LEU A C 1
ATOM 775 O O . LEU A 1 92 ? 22.152 -0.928 -28.354 1.00 95.81 92 LEU A O 1
ATOM 779 N N . ILE A 1 93 ? 24.372 -0.645 -28.538 1.00 96.75 93 ILE A N 1
ATOM 780 C CA . ILE A 1 93 ? 24.688 -1.172 -27.201 1.00 96.75 93 ILE A CA 1
ATOM 781 C C . ILE A 1 93 ? 24.101 -0.263 -26.117 1.00 96.75 93 ILE A C 1
ATOM 783 O O . ILE A 1 93 ? 23.444 -0.755 -25.203 1.00 96.75 93 ILE A O 1
ATOM 787 N N . VAL A 1 94 ? 24.289 1.055 -26.228 1.00 96.94 94 VAL A N 1
ATOM 788 C CA . VAL A 1 94 ? 23.753 2.031 -25.266 1.00 96.94 94 VAL A CA 1
ATOM 789 C C . VAL A 1 94 ? 22.225 1.988 -25.240 1.00 96.94 94 VAL A C 1
ATOM 791 O O . VAL A 1 94 ? 21.635 1.963 -24.161 1.00 96.94 94 VAL A O 1
ATOM 794 N N . LEU A 1 95 ? 21.575 1.902 -26.403 1.00 96.94 95 LEU A N 1
ATOM 795 C CA . LEU A 1 95 ? 20.121 1.772 -26.498 1.00 96.94 95 LEU A CA 1
ATOM 796 C C . LEU A 1 95 ? 19.625 0.447 -25.895 1.00 96.94 95 LEU A C 1
ATOM 798 O O . LEU A 1 95 ? 18.640 0.440 -25.161 1.00 96.94 95 LEU A O 1
ATOM 802 N N . GLY A 1 96 ? 20.333 -0.661 -26.128 1.00 97.38 96 GLY A N 1
ATOM 803 C CA . GLY A 1 96 ? 20.030 -1.952 -25.504 1.00 97.38 96 GLY A CA 1
ATOM 804 C C . GLY A 1 96 ? 20.144 -1.911 -23.977 1.00 97.38 96 GLY A C 1
ATOM 805 O O . GLY A 1 96 ? 19.239 -2.367 -23.279 1.00 97.38 96 GLY A O 1
ATOM 806 N N . LEU A 1 97 ? 21.207 -1.299 -23.446 1.00 97.62 97 LEU A N 1
ATOM 807 C CA . LEU A 1 97 ? 21.376 -1.094 -22.004 1.00 97.62 97 LEU A CA 1
ATOM 808 C C . LEU A 1 97 ? 20.266 -0.215 -21.425 1.00 97.62 97 LEU A C 1
ATOM 810 O O . LEU A 1 97 ? 19.745 -0.516 -20.355 1.00 97.62 97 LEU A O 1
ATOM 814 N N . PHE A 1 98 ? 19.854 0.828 -22.144 1.00 97.69 98 PHE A N 1
ATOM 815 C CA . PHE A 1 98 ? 18.751 1.687 -21.729 1.00 97.69 98 PHE A CA 1
ATOM 816 C C . PHE A 1 98 ? 17.432 0.912 -21.619 1.00 97.69 98 PHE A C 1
ATOM 818 O O . PHE A 1 98 ? 16.738 1.040 -20.612 1.00 97.69 98 PHE A O 1
ATOM 825 N N . VAL A 1 99 ? 17.118 0.051 -22.594 1.00 97.94 99 VAL A N 1
ATOM 826 C CA . VAL A 1 99 ? 15.927 -0.817 -22.558 1.00 97.94 99 VAL A CA 1
ATOM 827 C C . VAL A 1 99 ? 15.981 -1.791 -21.377 1.00 97.94 99 VAL A C 1
ATOM 829 O O . VAL A 1 99 ? 14.981 -1.955 -20.679 1.00 97.94 99 VAL A O 1
ATOM 832 N N . ILE A 1 100 ? 17.143 -2.394 -21.101 1.00 97.94 100 ILE A N 1
ATOM 833 C CA . ILE A 1 100 ? 17.329 -3.293 -19.950 1.00 97.94 100 ILE A CA 1
ATOM 834 C C . ILE A 1 100 ? 17.136 -2.533 -18.629 1.00 97.94 100 ILE A C 1
ATOM 836 O O . ILE A 1 100 ? 16.409 -3.002 -17.753 1.00 97.94 100 ILE A O 1
ATOM 840 N N . CYS A 1 101 ? 17.723 -1.341 -18.496 1.00 97.50 101 CYS A N 1
ATOM 841 C CA . CYS A 1 101 ? 17.557 -0.485 -17.321 1.00 97.50 101 CYS A CA 1
ATOM 842 C C . CYS A 1 101 ? 16.097 -0.060 -17.120 1.00 97.50 101 CYS A C 1
ATOM 844 O O . CYS A 1 101 ? 15.593 -0.121 -15.999 1.00 97.50 101 CYS A O 1
ATOM 846 N N . PHE A 1 102 ? 15.392 0.316 -18.192 1.00 97.88 102 PHE A N 1
ATOM 847 C CA . PHE A 1 102 ? 13.964 0.637 -18.136 1.00 97.88 102 PHE A CA 1
ATOM 848 C C . PHE A 1 102 ? 13.121 -0.573 -17.729 1.00 97.88 102 PHE A C 1
ATOM 850 O O . PHE A 1 102 ? 12.246 -0.447 -16.874 1.00 97.88 102 PHE A O 1
ATOM 857 N N . GLY A 1 103 ? 13.411 -1.756 -18.274 1.00 98.00 103 GLY A N 1
ATOM 858 C CA . GLY A 1 103 ? 12.755 -3.001 -17.877 1.00 98.00 103 GLY A CA 1
ATOM 859 C C . GLY A 1 103 ? 12.960 -3.314 -16.393 1.00 98.00 103 GLY A C 1
ATOM 860 O O . GLY A 1 103 ? 11.992 -3.569 -15.677 1.00 98.00 103 GLY A O 1
ATOM 861 N N . ALA A 1 104 ? 14.198 -3.216 -15.902 1.00 97.81 104 ALA A N 1
ATOM 862 C CA . ALA A 1 104 ? 14.521 -3.412 -14.490 1.00 97.81 104 ALA A CA 1
ATOM 863 C C . ALA A 1 104 ? 13.806 -2.391 -13.588 1.00 97.81 104 ALA A C 1
ATOM 865 O O . ALA A 1 104 ? 13.243 -2.768 -12.559 1.00 97.81 104 ALA A O 1
ATOM 866 N N . LEU A 1 105 ? 13.758 -1.117 -13.994 1.00 97.62 105 LEU A N 1
ATOM 867 C CA . LEU A 1 105 ? 13.025 -0.071 -13.280 1.00 97.62 105 LEU A CA 1
ATOM 868 C C . LEU A 1 105 ? 11.530 -0.405 -13.182 1.00 97.62 105 LEU A C 1
ATOM 870 O O . LEU A 1 105 ? 10.961 -0.337 -12.094 1.00 97.62 105 LEU A O 1
ATOM 874 N N . ILE A 1 106 ? 10.902 -0.812 -14.289 1.00 97.81 106 ILE A N 1
ATOM 875 C CA . ILE A 1 106 ? 9.487 -1.210 -14.312 1.00 97.81 106 ILE A CA 1
ATOM 876 C C . ILE A 1 106 ? 9.247 -2.393 -13.368 1.00 97.81 106 ILE A C 1
ATOM 878 O O . ILE A 1 106 ? 8.318 -2.347 -12.563 1.00 97.81 106 ILE A O 1
ATOM 882 N N . VAL A 1 107 ? 10.103 -3.420 -13.398 1.00 97.88 107 VAL A N 1
ATOM 883 C CA . VAL A 1 107 ? 10.007 -4.576 -12.488 1.00 97.88 107 VAL A CA 1
ATOM 884 C C . VAL A 1 107 ? 10.096 -4.137 -11.025 1.00 97.88 107 VAL A C 1
ATOM 886 O O . VAL A 1 107 ? 9.268 -4.550 -10.214 1.00 97.88 107 VAL A O 1
ATOM 889 N N . VAL A 1 108 ? 11.038 -3.253 -10.682 1.00 97.81 108 VAL A N 1
ATOM 890 C CA . VAL A 1 108 ? 11.170 -2.708 -9.321 1.00 97.81 108 VAL A CA 1
ATOM 891 C C . VAL A 1 108 ? 9.921 -1.928 -8.908 1.00 97.81 108 VAL A C 1
ATOM 893 O O . VAL A 1 108 ? 9.458 -2.074 -7.776 1.00 97.81 108 VAL A O 1
ATOM 896 N N . LEU A 1 109 ? 9.334 -1.129 -9.802 1.00 97.06 109 LEU A N 1
ATOM 897 C CA . LEU A 1 109 ? 8.101 -0.388 -9.519 1.00 97.06 109 LEU A CA 1
ATOM 898 C C . LEU A 1 109 ? 6.907 -1.321 -9.290 1.00 97.06 109 LEU A C 1
ATOM 900 O O . LEU A 1 109 ? 6.143 -1.110 -8.347 1.00 97.06 109 LEU A O 1
ATOM 904 N N . LEU A 1 110 ? 6.763 -2.370 -10.103 1.00 96.44 110 LEU A N 1
ATOM 905 C CA . LEU A 1 110 ? 5.725 -3.387 -9.915 1.00 96.44 110 LEU A CA 1
ATOM 906 C C . LEU A 1 110 ? 5.917 -4.135 -8.593 1.00 96.44 110 LEU A C 1
ATOM 908 O O . LEU A 1 110 ? 4.954 -4.328 -7.852 1.00 96.44 110 LEU A O 1
ATOM 912 N N . TYR A 1 111 ? 7.157 -4.489 -8.255 1.00 96.88 111 TYR A N 1
ATOM 913 C CA . TYR A 1 111 ? 7.484 -5.146 -6.993 1.00 96.88 111 TYR A CA 1
ATOM 914 C C . TYR A 1 111 ? 7.168 -4.252 -5.784 1.00 96.88 111 TYR A C 1
ATOM 916 O O . TYR A 1 111 ? 6.521 -4.693 -4.834 1.00 96.88 111 TYR A O 1
ATOM 924 N N . ARG A 1 112 ? 7.528 -2.962 -5.845 1.00 96.12 112 ARG A N 1
ATOM 925 C CA . ARG A 1 112 ? 7.172 -1.975 -4.811 1.00 96.12 112 ARG A CA 1
ATOM 926 C C . ARG A 1 112 ? 5.662 -1.820 -4.657 1.00 96.12 112 ARG A C 1
ATOM 928 O O . ARG A 1 112 ? 5.178 -1.774 -3.528 1.00 96.12 112 ARG A O 1
ATOM 935 N N . ARG A 1 113 ? 4.913 -1.770 -5.766 1.00 95.88 113 ARG A N 1
ATOM 936 C CA . ARG A 1 113 ? 3.442 -1.728 -5.728 1.00 95.88 113 ARG A CA 1
ATOM 937 C C . ARG A 1 113 ? 2.872 -2.958 -5.026 1.00 95.88 113 ARG A C 1
ATOM 939 O O . ARG A 1 113 ? 2.096 -2.800 -4.091 1.00 95.88 113 ARG A O 1
ATOM 946 N N . ARG A 1 114 ? 3.331 -4.158 -5.399 1.00 95.25 114 ARG A N 1
ATOM 947 C CA . ARG A 1 114 ? 2.896 -5.420 -4.779 1.00 95.25 114 ARG A CA 1
ATOM 948 C C . ARG A 1 114 ? 3.160 -5.465 -3.277 1.00 95.25 114 ARG A C 1
ATOM 950 O O . ARG A 1 114 ? 2.280 -5.870 -2.525 1.00 95.25 114 ARG A O 1
ATOM 957 N N . ILE A 1 115 ? 4.339 -5.026 -2.831 1.00 94.81 115 ILE A N 1
ATOM 958 C CA . ILE A 1 115 ? 4.665 -4.988 -1.399 1.00 94.81 115 ILE A CA 1
ATOM 959 C C . ILE A 1 115 ? 3.734 -4.037 -0.648 1.00 94.81 115 ILE A C 1
ATOM 961 O O . ILE A 1 115 ? 3.240 -4.401 0.414 1.00 94.81 115 ILE A O 1
ATOM 965 N N . LYS A 1 116 ? 3.469 -2.847 -1.197 1.00 94.75 116 LYS A N 1
ATOM 966 C CA . LYS A 1 116 ? 2.609 -1.849 -0.548 1.00 94.75 116 LYS A CA 1
ATOM 967 C C . LYS A 1 116 ? 1.172 -2.351 -0.378 1.00 94.75 116 LYS A C 1
ATOM 969 O O . LYS A 1 116 ? 0.547 -2.111 0.649 1.00 94.75 116 LYS A O 1
ATOM 974 N N . GLU A 1 117 ? 0.668 -3.080 -1.366 1.00 94.31 117 GLU A N 1
ATOM 975 C CA . GLU A 1 117 ? -0.658 -3.703 -1.321 1.00 94.31 117 GLU A CA 1
ATOM 976 C C . GLU A 1 117 ? -0.725 -4.812 -0.263 1.00 94.31 117 GLU A C 1
ATOM 978 O O . GLU A 1 117 ? -1.655 -4.859 0.539 1.00 94.31 117 GLU A O 1
ATOM 983 N N . LEU A 1 118 ? 0.316 -5.648 -0.189 1.00 94.12 118 LEU A N 1
ATOM 984 C CA . LEU A 1 118 ? 0.422 -6.699 0.822 1.00 94.12 118 LEU A CA 1
ATOM 985 C C . LEU A 1 118 ? 0.572 -6.127 2.243 1.00 94.12 118 LEU A C 1
ATOM 987 O O . LEU A 1 118 ? 0.086 -6.717 3.205 1.00 94.12 118 LEU A O 1
ATOM 991 N N . GLN A 1 119 ? 1.254 -4.987 2.389 1.00 92.88 119 GLN A N 1
ATOM 992 C CA . GLN A 1 119 ? 1.364 -4.265 3.658 1.00 92.88 119 GLN A CA 1
ATOM 993 C C . GLN A 1 119 ? 0.006 -3.732 4.111 1.00 92.88 119 GLN A C 1
ATOM 995 O O . GLN A 1 119 ? -0.365 -3.994 5.250 1.00 92.88 119 GLN A O 1
ATOM 1000 N N . ARG A 1 120 ? -0.766 -3.102 3.215 1.00 92.94 120 ARG A N 1
ATOM 1001 C CA . ARG A 1 120 ? -2.136 -2.651 3.515 1.00 92.94 120 ARG A CA 1
ATOM 1002 C C . ARG A 1 120 ? -3.036 -3.792 3.975 1.00 92.94 120 ARG A C 1
ATOM 1004 O O . ARG A 1 120 ? -3.643 -3.687 5.030 1.00 92.94 120 ARG A O 1
ATOM 1011 N N . GLN A 1 121 ? -3.039 -4.917 3.259 1.00 92.69 121 GLN A N 1
ATOM 1012 C CA . GLN A 1 121 ? -3.830 -6.088 3.661 1.00 92.69 121 GLN A CA 1
ATOM 1013 C C . GLN A 1 121 ? -3.413 -6.633 5.033 1.00 92.69 121 GLN A C 1
ATOM 1015 O O . GLN A 1 121 ? -4.251 -7.061 5.820 1.00 92.69 121 GLN A O 1
ATOM 1020 N N . ARG A 1 122 ? -2.110 -6.617 5.346 1.00 93.50 122 ARG A N 1
ATOM 1021 C CA . ARG A 1 122 ? -1.611 -7.021 6.669 1.00 93.50 122 ARG A CA 1
ATOM 1022 C C . ARG A 1 122 ? -1.990 -6.030 7.763 1.00 93.50 122 ARG A C 1
ATOM 1024 O O . ARG A 1 122 ? -2.217 -6.467 8.884 1.00 93.50 122 ARG A O 1
ATOM 1031 N N . GLU A 1 123 ? -1.996 -4.735 7.473 1.00 93.75 123 GLU A N 1
ATOM 1032 C CA . GLU A 1 123 ? -2.412 -3.693 8.414 1.00 93.75 123 GLU A CA 1
ATOM 1033 C C . GLU A 1 123 ? -3.908 -3.783 8.697 1.00 93.75 123 GLU A C 1
ATOM 1035 O O . GLU A 1 123 ? -4.280 -3.842 9.863 1.00 93.75 123 GLU A O 1
ATOM 1040 N N . GLU A 1 124 ? -4.743 -3.913 7.665 1.00 93.38 124 GLU A N 1
ATOM 1041 C CA . GLU A 1 124 ? -6.193 -4.099 7.796 1.00 93.38 124 GLU A CA 1
ATOM 1042 C C . GLU A 1 124 ? -6.526 -5.378 8.575 1.00 93.38 124 GLU A C 1
ATOM 1044 O O . GLU A 1 124 ? -7.262 -5.322 9.556 1.00 93.38 124 GLU A O 1
ATOM 1049 N N . ALA A 1 125 ? -5.906 -6.515 8.233 1.00 93.44 125 ALA A N 1
ATOM 1050 C CA . ALA A 1 125 ? -6.121 -7.771 8.955 1.00 93.44 125 ALA A CA 1
ATOM 1051 C C . ALA A 1 125 ? -5.663 -7.698 10.423 1.00 93.44 125 ALA A C 1
ATOM 1053 O O . ALA A 1 125 ? -6.294 -8.278 11.307 1.00 93.44 125 ALA A O 1
ATOM 1054 N N . LYS A 1 126 ? -4.565 -6.983 10.710 1.00 94.44 126 LYS A N 1
ATOM 1055 C CA . LYS A 1 126 ? -4.122 -6.740 12.091 1.00 94.44 126 LYS A CA 1
ATOM 1056 C C . LYS A 1 126 ? -5.082 -5.814 12.825 1.00 94.44 126 LYS A C 1
ATOM 1058 O O . LYS A 1 126 ? -5.401 -6.112 13.969 1.00 94.44 126 LYS A O 1
ATOM 1063 N N . ALA A 1 127 ? -5.541 -4.740 12.186 1.00 94.19 127 ALA A N 1
ATOM 1064 C CA . ALA A 1 127 ? -6.485 -3.789 12.757 1.00 94.19 127 ALA A CA 1
ATOM 1065 C C . ALA A 1 127 ? -7.809 -4.480 13.108 1.00 94.19 127 ALA A C 1
ATOM 1067 O O . ALA A 1 127 ? -8.291 -4.344 14.232 1.00 94.19 127 ALA A O 1
ATOM 1068 N N . GLU A 1 128 ? -8.334 -5.309 12.204 1.00 95.25 128 GLU A N 1
ATOM 1069 C CA . GLU A 1 128 ? -9.539 -6.106 12.435 1.00 95.25 128 GLU A CA 1
ATOM 1070 C C . GLU A 1 128 ? -9.352 -7.086 13.600 1.00 95.25 128 GLU A C 1
ATOM 1072 O O . GLU A 1 128 ? -10.192 -7.153 14.499 1.00 95.25 128 GLU A O 1
ATOM 1077 N N . LEU A 1 129 ? -8.220 -7.800 13.645 1.00 94.31 129 LEU A N 1
ATOM 1078 C CA . LEU A 1 129 ? -7.920 -8.701 14.756 1.00 94.31 129 LEU A CA 1
ATOM 1079 C C . LEU A 1 129 ? -7.828 -7.933 16.080 1.00 94.31 129 LEU A C 1
ATOM 1081 O O . LEU A 1 129 ? -8.440 -8.344 17.062 1.00 94.31 129 LEU A O 1
ATOM 1085 N N . THR A 1 130 ? -7.115 -6.801 16.108 1.00 93.38 130 THR A N 1
ATOM 1086 C CA . THR A 1 130 ? -6.986 -5.970 17.312 1.00 93.38 130 THR A CA 1
ATOM 1087 C C . THR A 1 130 ? -8.336 -5.438 17.771 1.00 93.38 130 THR A C 1
ATOM 1089 O O . THR A 1 130 ? -8.652 -5.542 18.954 1.00 93.38 130 THR A O 1
ATOM 1092 N N . HIS A 1 131 ? -9.174 -4.970 16.844 1.00 93.12 131 HIS A N 1
ATOM 1093 C CA . HIS A 1 131 ? -10.511 -4.474 17.139 1.00 93.12 131 HIS A CA 1
ATOM 1094 C C . HIS A 1 131 ? -11.392 -5.578 17.733 1.00 93.12 131 HIS A C 1
ATOM 1096 O O . HIS A 1 131 ? -11.984 -5.398 18.796 1.00 93.12 131 HIS A O 1
ATOM 1102 N N . ASN A 1 132 ? -11.400 -6.760 17.112 1.00 94.00 132 ASN A N 1
ATOM 1103 C CA . ASN A 1 132 ? -12.151 -7.911 17.608 1.00 94.00 132 ASN A CA 1
ATOM 1104 C C . ASN A 1 132 ? -11.642 -8.385 18.980 1.00 94.00 132 ASN A C 1
ATOM 1106 O O . ASN A 1 132 ? -12.447 -8.707 19.857 1.00 94.00 132 ASN A O 1
ATOM 1110 N N . THR A 1 133 ? -10.323 -8.393 19.208 1.00 93.81 133 THR A N 1
ATOM 1111 C CA . THR A 1 133 ? -9.751 -8.748 20.517 1.00 93.81 133 THR A CA 1
ATOM 1112 C C . THR A 1 133 ? -10.085 -7.725 21.597 1.00 93.81 133 THR A C 1
ATOM 1114 O O . THR A 1 133 ? -10.459 -8.126 22.697 1.00 93.81 133 THR A O 1
ATOM 1117 N N . LEU A 1 134 ? -10.018 -6.427 21.285 1.00 93.62 134 LEU A N 1
ATOM 1118 C CA . LEU A 1 134 ? -10.361 -5.346 22.206 1.00 93.62 134 LEU A CA 1
ATOM 1119 C C . LEU A 1 134 ? -11.843 -5.415 22.575 1.00 93.62 134 LEU A C 1
ATOM 1121 O O . LEU A 1 134 ? -12.184 -5.361 23.751 1.00 93.62 134 LEU A O 1
ATOM 1125 N N . LYS A 1 135 ? -12.721 -5.624 21.588 1.00 91.50 135 LYS A N 1
ATOM 1126 C CA . LYS A 1 135 ? -14.159 -5.788 21.811 1.00 91.50 135 LYS A CA 1
ATOM 1127 C C . LYS A 1 135 ? -14.454 -6.974 22.730 1.00 91.50 135 LYS A C 1
ATOM 1129 O O . LYS A 1 135 ? -15.147 -6.814 23.731 1.00 91.50 135 LYS A O 1
ATOM 1134 N N . MET A 1 136 ? -13.867 -8.140 22.451 1.00 91.88 136 MET A N 1
ATOM 1135 C CA . MET A 1 136 ? -14.026 -9.326 23.300 1.00 91.88 136 MET A CA 1
ATOM 1136 C C . MET A 1 136 ? -13.463 -9.104 24.712 1.00 91.88 136 MET A C 1
ATOM 1138 O O . MET A 1 136 ? -14.043 -9.570 25.692 1.00 91.88 136 MET A O 1
ATOM 1142 N N . MET A 1 137 ? -12.333 -8.406 24.834 1.00 88.44 137 MET A N 1
ATOM 1143 C CA . MET A 1 137 ? -11.720 -8.085 26.121 1.00 88.44 137 MET A CA 1
ATOM 1144 C C . MET A 1 137 ? -12.578 -7.103 26.925 1.00 88.44 137 MET A C 1
ATOM 1146 O O . MET A 1 137 ? -12.783 -7.337 28.112 1.00 88.44 137 MET A O 1
ATOM 1150 N N . ASN A 1 138 ? -13.138 -6.074 26.289 1.00 88.38 138 ASN A N 1
ATOM 1151 C CA . ASN A 1 138 ? -14.059 -5.131 26.921 1.00 88.38 138 ASN A CA 1
ATOM 1152 C C . ASN A 1 138 ? -15.342 -5.827 27.382 1.00 88.38 138 ASN A C 1
ATOM 1154 O O . ASN A 1 138 ? -15.763 -5.638 28.520 1.00 88.38 138 ASN A O 1
ATOM 1158 N N . GLU A 1 139 ? -15.928 -6.695 26.555 1.00 86.94 139 GLU A N 1
ATOM 1159 C CA . GLU A 1 139 ? -17.084 -7.507 26.954 1.00 86.94 139 GLU A CA 1
ATOM 1160 C C . GLU A 1 139 ? -16.761 -8.416 28.149 1.00 86.94 139 GLU A C 1
ATOM 1162 O O . GLU A 1 139 ? -17.562 -8.532 29.078 1.00 86.94 139 GLU A O 1
ATOM 1167 N N . ARG A 1 140 ? -15.578 -9.045 28.165 1.00 87.06 140 ARG A N 1
ATOM 1168 C CA . ARG A 1 140 ? -15.125 -9.864 29.300 1.00 87.06 140 ARG A CA 1
ATOM 1169 C C . ARG A 1 140 ? -14.904 -9.033 30.560 1.00 87.06 140 ARG A C 1
ATOM 1171 O O . ARG A 1 140 ? -15.346 -9.454 31.623 1.00 87.06 140 ARG A O 1
ATOM 1178 N N . ASN A 1 141 ? -14.251 -7.879 30.449 1.00 86.75 141 ASN A N 1
ATOM 1179 C CA . ASN A 1 141 ? -13.994 -6.987 31.578 1.00 86.75 141 ASN A CA 1
ATOM 1180 C C . ASN A 1 141 ? -15.314 -6.509 32.206 1.00 86.75 141 ASN A C 1
ATOM 1182 O O . ASN A 1 141 ? -15.510 -6.637 33.409 1.00 86.75 141 ASN A O 1
ATOM 1186 N N . ARG A 1 142 ? -16.289 -6.110 31.378 1.00 80.69 142 ARG A N 1
ATOM 1187 C CA . ARG A 1 142 ? -17.639 -5.742 31.839 1.00 80.69 142 ARG A CA 1
ATOM 1188 C C . ARG A 1 142 ? -18.318 -6.856 32.630 1.00 80.69 142 ARG A C 1
ATOM 1190 O O . ARG A 1 142 ? -18.866 -6.602 33.697 1.00 80.69 142 ARG A O 1
ATOM 1197 N N . ARG A 1 143 ? -18.246 -8.100 32.142 1.00 83.75 143 ARG A N 1
ATOM 1198 C CA . ARG A 1 143 ? -18.800 -9.259 32.864 1.00 83.75 143 ARG A CA 1
ATOM 1199 C C . ARG A 1 143 ? -18.120 -9.475 34.211 1.00 83.75 143 ARG A C 1
ATOM 1201 O O . ARG A 1 143 ? -18.807 -9.775 35.178 1.00 83.75 143 ARG A O 1
ATOM 1208 N N . LEU A 1 144 ? -16.800 -9.305 34.279 1.00 84.88 144 LEU A N 1
ATOM 1209 C CA . LEU A 1 144 ? -16.056 -9.437 35.532 1.00 84.88 144 LEU A CA 1
ATOM 1210 C C . LEU A 1 144 ? -16.459 -8.363 36.546 1.00 84.88 144 LEU A C 1
ATOM 1212 O O . LEU A 1 144 ? -16.723 -8.711 37.691 1.00 84.88 144 LEU A O 1
ATOM 1216 N N . ILE A 1 145 ? -16.577 -7.102 36.123 1.00 83.19 145 ILE A N 1
ATOM 1217 C CA . ILE A 1 145 ? -17.010 -5.999 36.995 1.00 83.19 145 ILE A CA 1
ATOM 1218 C C . ILE A 1 145 ? -18.430 -6.250 37.523 1.00 83.19 145 ILE A C 1
ATOM 1220 O O . ILE A 1 145 ? -18.675 -6.113 38.722 1.00 83.19 145 ILE A O 1
ATOM 1224 N N . ALA A 1 146 ? -19.360 -6.665 36.656 1.00 78.81 146 ALA A N 1
ATOM 1225 C CA . ALA A 1 146 ? -20.727 -6.994 37.059 1.00 78.81 146 ALA A CA 1
ATOM 1226 C C . ALA A 1 146 ? -20.770 -8.177 38.047 1.00 78.81 146 ALA A C 1
ATOM 1228 O O . ALA A 1 146 ? -21.454 -8.115 39.072 1.00 78.81 146 ALA A O 1
ATOM 1229 N N . ASP A 1 147 ? -19.997 -9.237 37.788 1.00 80.50 147 ASP A N 1
ATOM 1230 C CA . ASP A 1 147 ? -19.886 -10.391 38.687 1.00 80.50 147 ASP A CA 1
ATOM 1231 C C . ASP A 1 147 ? -19.268 -10.011 40.040 1.00 80.50 147 ASP A C 1
ATOM 1233 O O . ASP A 1 147 ? -19.712 -10.492 41.086 1.00 80.50 147 ASP A O 1
ATOM 1237 N N . GLU A 1 148 ? -18.253 -9.149 40.045 1.00 80.00 148 GLU A N 1
ATOM 1238 C CA . GLU A 1 148 ? -17.588 -8.678 41.258 1.00 80.00 148 GLU A CA 1
ATOM 1239 C C . GLU A 1 148 ? -18.524 -7.809 42.106 1.00 80.00 148 GLU A C 1
ATOM 1241 O O . GLU A 1 148 ? -18.675 -8.069 43.303 1.00 80.00 148 GLU A O 1
ATOM 1246 N N . ARG A 1 149 ? -19.270 -6.884 41.484 1.00 76.75 149 ARG A N 1
ATOM 1247 C CA . ARG A 1 149 ? -20.336 -6.121 42.158 1.00 76.75 149 ARG A CA 1
ATOM 1248 C C . ARG A 1 149 ? -21.411 -7.034 42.728 1.00 76.75 149 ARG A C 1
ATOM 1250 O O . ARG A 1 149 ? -21.839 -6.849 43.866 1.00 76.75 149 ARG A O 1
ATOM 1257 N N . ARG A 1 150 ? -21.845 -8.045 41.970 1.00 74.44 150 ARG A N 1
ATOM 1258 C CA . ARG A 1 150 ? -22.847 -9.008 42.441 1.00 74.44 150 ARG A CA 1
ATOM 1259 C C . ARG A 1 150 ? -22.340 -9.805 43.640 1.00 74.44 150 ARG A C 1
ATOM 1261 O O . ARG A 1 150 ? -23.090 -10.019 44.590 1.00 74.44 150 ARG A O 1
ATOM 1268 N N . ARG A 1 151 ? -21.069 -10.217 43.634 1.00 75.94 151 ARG A N 1
ATOM 1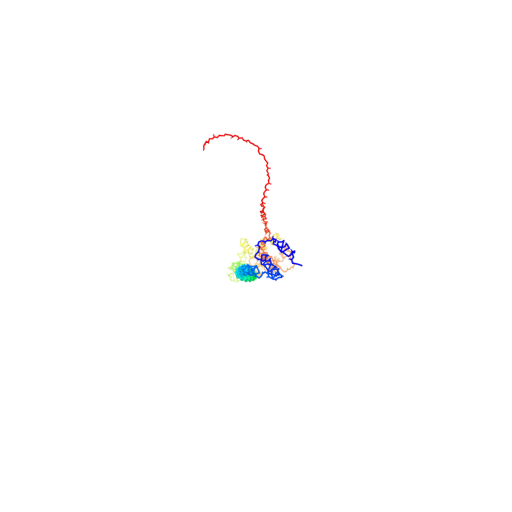269 C CA . ARG A 1 151 ? -20.430 -10.877 44.785 1.00 75.94 151 ARG A CA 1
ATOM 1270 C C . ARG A 1 151 ? -20.328 -9.951 45.990 1.00 75.94 151 ARG A C 1
ATOM 1272 O O . ARG A 1 151 ? -20.659 -10.390 47.085 1.00 75.94 151 ARG A O 1
ATOM 1279 N N . HIS A 1 152 ? -19.927 -8.694 45.799 1.00 74.81 152 HIS A N 1
ATOM 1280 C CA . HIS A 1 152 ? -19.893 -7.694 46.869 1.00 74.81 152 HIS A CA 1
ATOM 1281 C C . HIS A 1 152 ? -21.276 -7.503 47.504 1.00 74.81 152 HIS A C 1
ATOM 1283 O O . HIS A 1 152 ? -21.389 -7.563 48.727 1.00 74.81 152 HIS A O 1
ATOM 1289 N N . ARG A 1 153 ? -22.334 -7.387 46.688 1.00 70.69 153 ARG A N 1
ATOM 1290 C CA . ARG A 1 153 ? -23.728 -7.323 47.159 1.00 70.69 153 ARG A CA 1
ATOM 1291 C C . ARG A 1 153 ? -24.113 -8.563 47.963 1.00 70.69 153 ARG A C 1
ATOM 1293 O O . ARG A 1 153 ? -24.592 -8.444 49.084 1.00 70.69 153 ARG A O 1
ATOM 1300 N N . LEU A 1 154 ? -23.855 -9.762 47.436 1.00 71.56 154 LEU A N 1
ATOM 1301 C CA . LEU A 1 154 ? -24.165 -11.012 48.139 1.00 71.56 154 LEU A CA 1
ATOM 1302 C C . LEU A 1 154 ? -23.421 -11.134 49.477 1.00 71.56 154 LEU A C 1
ATOM 1304 O O . LEU A 1 154 ? -24.026 -11.545 50.463 1.00 71.56 154 LEU A O 1
ATOM 1308 N N . LEU A 1 155 ? -22.142 -10.754 49.532 1.00 72.62 155 LEU A N 1
ATOM 1309 C CA . LEU A 1 155 ? -21.353 -10.787 50.765 1.00 72.62 155 LEU A CA 1
ATOM 1310 C C . LEU A 1 155 ? -21.866 -9.780 51.803 1.00 72.62 155 LEU A C 1
ATOM 1312 O O . LEU A 1 155 ? -22.029 -10.145 52.968 1.00 72.62 155 LEU A O 1
ATOM 1316 N N . ALA A 1 156 ? -22.188 -8.554 51.387 1.00 69.06 156 ALA A N 1
ATOM 1317 C CA . ALA A 1 156 ? -22.771 -7.541 52.265 1.00 69.06 156 ALA A CA 1
ATOM 1318 C C . ALA A 1 156 ? -24.131 -7.991 52.828 1.00 69.06 156 ALA A C 1
ATOM 1320 O O . ALA A 1 156 ? -24.369 -7.887 54.031 1.00 69.06 156 ALA A O 1
ATOM 1321 N N . LEU A 1 157 ? -24.981 -8.607 51.997 1.00 67.94 157 LEU A N 1
ATOM 1322 C CA . LEU A 1 157 ? -26.229 -9.223 52.454 1.00 67.94 157 LEU A CA 1
ATOM 1323 C C . LEU A 1 157 ? -25.973 -10.349 53.467 1.00 67.94 157 LEU A C 1
ATOM 1325 O O . LEU A 1 157 ? -26.676 -10.428 54.472 1.00 67.94 157 LEU A O 1
ATOM 1329 N N . THR A 1 158 ? -24.965 -11.206 53.253 1.00 65.81 158 THR A N 1
ATOM 1330 C CA . THR A 1 158 ? -24.637 -12.267 54.221 1.00 65.81 158 THR A CA 1
ATOM 1331 C C . THR A 1 158 ? -24.104 -11.737 55.548 1.00 65.81 158 THR A C 1
ATOM 1333 O O . THR A 1 158 ? -24.434 -12.321 56.575 1.00 65.81 158 THR A O 1
ATOM 1336 N N . ASP A 1 159 ? -23.340 -10.641 55.561 1.00 64.19 159 ASP A N 1
ATOM 1337 C CA . ASP A 1 159 ? -22.846 -10.023 56.800 1.00 64.19 159 ASP A CA 1
ATOM 1338 C C . ASP A 1 159 ? -24.000 -9.408 57.610 1.00 64.19 159 ASP A C 1
ATOM 1340 O O . ASP A 1 159 ? -24.138 -9.661 58.809 1.00 64.19 159 ASP A O 1
ATOM 1344 N N . VAL A 1 160 ? -24.919 -8.707 56.934 1.00 64.44 160 VAL A N 1
ATOM 1345 C CA . VAL A 1 160 ? -26.145 -8.169 57.543 1.00 64.44 160 VAL A CA 1
ATOM 1346 C C . VAL A 1 160 ? -27.027 -9.296 58.089 1.00 64.44 160 VAL A C 1
ATOM 1348 O O . VAL A 1 160 ? -27.446 -9.244 59.246 1.00 64.44 160 VAL A O 1
ATOM 1351 N N . ILE A 1 161 ? -27.267 -10.354 57.307 1.00 65.31 161 ILE A N 1
ATOM 1352 C CA . ILE A 1 161 ? -28.066 -11.512 57.737 1.00 65.31 161 ILE A CA 1
ATOM 1353 C C . ILE A 1 161 ? -27.385 -12.250 58.895 1.00 65.31 161 ILE A C 1
ATOM 1355 O O . ILE A 1 161 ? -28.056 -12.593 59.864 1.00 65.31 161 ILE A O 1
ATOM 1359 N N . ALA A 1 162 ? -26.069 -12.468 58.859 1.00 64.62 162 ALA A N 1
ATOM 1360 C CA . ALA A 1 162 ? -25.334 -13.104 59.954 1.00 64.62 162 ALA A CA 1
ATOM 1361 C C . ALA A 1 162 ? -25.422 -12.286 61.253 1.00 64.62 162 ALA A C 1
ATOM 1363 O O . ALA A 1 162 ? -25.529 -12.852 62.345 1.00 64.62 162 ALA A O 1
ATOM 1364 N N . LYS A 1 163 ? -25.451 -10.955 61.151 1.00 57.09 163 LYS A N 1
ATOM 1365 C CA . LYS A 1 163 ? -25.620 -10.047 62.290 1.00 57.09 163 LYS A CA 1
ATOM 1366 C C . LYS A 1 163 ? -27.053 -10.024 62.831 1.00 57.09 163 LYS A C 1
ATOM 1368 O O . LYS A 1 163 ? -27.238 -9.989 64.042 1.00 57.09 163 LYS A O 1
ATOM 1373 N N . VAL A 1 164 ? -28.055 -10.135 61.958 1.00 56.97 164 VAL A N 1
ATOM 1374 C CA . VAL A 1 164 ? -29.478 -10.271 62.333 1.00 56.97 164 VAL A CA 1
ATOM 1375 C C . VAL A 1 164 ? -29.798 -11.668 62.890 1.00 56.97 164 VAL A C 1
ATOM 1377 O O . VAL A 1 164 ? -30.669 -11.806 63.737 1.00 56.97 164 VAL A O 1
ATOM 1380 N N . MET A 1 165 ? -29.089 -12.714 62.458 1.00 55.78 165 MET A N 1
ATOM 1381 C CA . MET A 1 165 ? -29.302 -14.104 62.895 1.00 55.78 165 MET A CA 1
ATOM 1382 C C . MET A 1 165 ? -28.515 -14.463 64.166 1.00 55.78 165 MET A C 1
ATOM 1384 O O . MET A 1 165 ? -28.909 -15.360 64.911 1.00 55.78 165 MET A O 1
ATOM 1388 N N . SER A 1 166 ? -27.405 -13.774 64.450 1.00 53.12 166 SER A N 1
ATOM 1389 C CA . SER A 1 166 ? -26.607 -13.988 65.670 1.00 53.12 166 SER A CA 1
ATOM 1390 C C . SER A 1 166 ? -27.270 -13.455 66.945 1.00 53.12 166 SER A C 1
ATOM 1392 O O . SER A 1 166 ? -26.849 -13.819 68.040 1.00 53.12 166 SER A O 1
ATOM 1394 N N . THR A 1 167 ? -28.360 -12.694 66.831 1.00 52.28 167 THR A N 1
ATOM 1395 C CA . THR A 1 167 ? -29.209 -12.300 67.964 1.00 52.28 167 THR A CA 1
ATOM 1396 C C . THR A 1 167 ? -30.244 -13.368 68.351 1.00 52.28 167 THR A C 1
ATOM 1398 O O . THR A 1 167 ? -30.910 -13.214 69.369 1.00 52.28 167 THR A O 1
ATOM 1401 N N . GLY A 1 168 ? -30.356 -14.484 67.613 1.00 49.16 168 GLY A N 1
ATOM 1402 C CA . GLY A 1 168 ? -31.408 -15.498 67.778 1.00 49.16 168 GLY A CA 1
ATOM 1403 C C . GLY A 1 168 ? -30.949 -16.889 68.230 1.00 49.16 168 GLY A C 1
ATOM 1404 O O . GLY A 1 168 ? -31.323 -17.883 67.612 1.00 49.16 168 GLY A O 1
ATOM 1405 N N . ARG A 1 169 ? -30.163 -17.009 69.306 1.00 43.22 169 ARG A N 1
ATOM 1406 C CA . ARG A 1 169 ? -29.921 -18.311 69.962 1.00 43.22 169 ARG A CA 1
ATOM 1407 C C . ARG A 1 169 ? -30.256 -18.239 71.449 1.00 43.22 169 ARG A C 1
ATOM 1409 O O . ARG A 1 169 ? -29.391 -17.840 72.211 1.00 43.22 169 ARG A O 1
ATOM 1416 N N . HIS A 1 170 ? -31.473 -18.630 71.841 1.00 45.53 170 HIS A N 1
ATOM 1417 C CA . HIS A 1 170 ? -31.779 -19.347 73.094 1.00 45.53 170 HIS A CA 1
ATOM 1418 C C . HIS A 1 170 ? -33.243 -19.853 73.114 1.00 45.53 170 HIS A C 1
ATOM 1420 O O . HIS A 1 170 ? -34.112 -19.263 72.478 1.00 45.53 170 HIS A O 1
ATOM 1426 N N . ASP A 1 171 ? -33.453 -20.972 73.818 1.00 43.75 171 ASP A N 1
ATOM 1427 C CA . ASP A 1 171 ? -34.580 -21.920 73.765 1.00 43.75 171 ASP A CA 1
ATOM 1428 C C . ASP A 1 171 ? -36.010 -21.381 73.997 1.00 43.75 171 ASP A C 1
ATOM 1430 O O . ASP A 1 171 ? -36.261 -20.386 74.680 1.00 43.75 171 ASP A O 1
ATOM 1434 N N . ASP A 1 172 ? -36.966 -22.159 73.477 1.00 50.00 172 ASP A N 1
ATOM 1435 C CA . ASP A 1 172 ? -38.383 -21.860 73.220 1.00 50.00 172 ASP A CA 1
ATOM 1436 C C . ASP A 1 172 ? -39.291 -21.534 74.431 1.00 50.00 172 ASP A C 1
ATOM 1438 O O . ASP A 1 172 ? -40.481 -21.276 74.254 1.00 50.00 172 ASP A O 1
ATOM 1442 N N . ALA A 1 173 ? -38.778 -21.486 75.664 1.00 45.22 173 ALA A N 1
ATOM 1443 C CA . ALA A 1 173 ? -39.608 -21.314 76.867 1.00 45.22 173 ALA A CA 1
ATOM 1444 C C . ALA A 1 173 ? -39.641 -19.879 77.448 1.00 45.22 173 ALA A C 1
ATOM 1446 O O . ALA A 1 173 ? -40.566 -19.548 78.189 1.00 45.22 173 ALA A O 1
ATOM 1447 N N . GLU A 1 174 ? -38.700 -18.992 77.094 1.00 51.19 174 GLU A N 1
ATOM 1448 C CA . GLU A 1 174 ? -38.674 -17.583 77.558 1.00 51.19 174 GLU A CA 1
ATOM 1449 C C . GLU A 1 174 ? -39.351 -16.585 76.588 1.00 51.19 174 GLU A C 1
ATOM 1451 O O . GLU A 1 174 ? -39.237 -15.365 76.742 1.00 51.19 174 GLU A O 1
ATOM 1456 N N . GLN A 1 175 ? -40.071 -17.075 75.575 1.00 49.81 175 GLN A N 1
ATOM 1457 C CA . GLN A 1 175 ? -40.478 -16.272 74.417 1.00 49.81 175 GLN A CA 1
ATOM 1458 C C . GLN A 1 175 ? -41.375 -15.064 74.764 1.00 49.81 175 GLN A C 1
ATOM 1460 O O . GLN A 1 175 ? -41.149 -13.973 74.257 1.00 49.81 175 GLN A O 1
ATOM 1465 N N . LEU A 1 176 ? -42.345 -15.150 75.679 1.00 47.59 176 LEU A N 1
ATOM 1466 C CA . LEU A 1 176 ? -43.347 -14.072 75.796 1.00 47.59 176 LEU A CA 1
ATOM 1467 C C . LEU A 1 176 ? -42.884 -12.812 76.568 1.00 47.59 176 LEU A C 1
ATOM 1469 O O . LEU A 1 176 ? -43.412 -11.728 76.327 1.00 47.59 176 LEU A O 1
ATOM 1473 N N . LYS A 1 177 ? -41.899 -12.915 77.475 1.00 47.09 177 LYS A N 1
ATOM 1474 C CA . LYS A 1 177 ? -41.372 -11.753 78.232 1.00 47.09 177 LYS A CA 1
ATOM 1475 C C . LYS A 1 177 ? -40.212 -11.039 77.528 1.00 47.09 177 LYS A C 1
ATOM 1477 O O . LYS A 1 177 ? -40.005 -9.860 77.791 1.00 47.09 177 LYS A O 1
ATOM 1482 N N . ARG A 1 178 ? -39.515 -11.717 76.609 1.00 47.50 178 ARG A N 1
ATOM 1483 C CA . ARG A 1 178 ? -38.349 -11.192 75.873 1.00 47.50 178 ARG A CA 1
ATOM 1484 C C . ARG A 1 178 ? -38.667 -10.524 74.536 1.00 47.50 178 ARG A C 1
ATOM 1486 O O . ARG A 1 178 ? -37.820 -9.810 74.016 1.00 47.50 178 ARG A O 1
ATOM 1493 N N . HIS A 1 179 ? -39.882 -10.681 74.002 1.00 49.75 179 HIS A N 1
ATOM 1494 C CA . HIS A 1 179 ? -40.311 -10.038 72.745 1.00 49.75 179 HIS A CA 1
ATOM 1495 C C . HIS A 1 179 ? -40.143 -8.503 72.729 1.00 49.75 179 HIS A C 1
ATOM 1497 O O . HIS A 1 179 ? -40.153 -7.902 71.660 1.00 49.75 179 HIS A O 1
ATOM 1503 N N . LYS A 1 180 ? -40.001 -7.862 73.898 1.00 47.72 180 LYS A N 1
ATOM 1504 C CA . LYS A 1 180 ? -39.748 -6.421 74.020 1.00 47.72 180 LYS A CA 1
ATOM 1505 C C . LYS A 1 180 ? -38.254 -6.054 74.026 1.00 47.72 180 LYS A C 1
ATOM 1507 O O . LYS A 1 180 ? -37.928 -4.949 73.615 1.00 47.72 180 LYS A O 1
ATOM 1512 N N . ASP A 1 181 ? -37.379 -6.977 74.433 1.00 50.53 181 ASP A N 1
ATOM 1513 C CA . ASP A 1 181 ? -35.918 -6.787 74.504 1.00 50.53 181 ASP A CA 1
ATOM 1514 C C . ASP A 1 181 ? -35.201 -7.211 73.207 1.00 50.53 181 ASP A C 1
ATOM 1516 O O . ASP A 1 181 ? -34.030 -6.907 73.015 1.00 50.53 181 ASP A O 1
ATOM 1520 N N . MET A 1 182 ? -35.904 -7.918 72.316 1.00 54.75 182 MET A N 1
ATOM 1521 C CA . MET A 1 182 ? -35.401 -8.415 71.026 1.00 54.75 182 MET A CA 1
ATOM 1522 C C . MET A 1 182 ? -35.850 -7.553 69.831 1.00 54.75 182 MET A C 1
ATOM 1524 O O . MET A 1 182 ? -35.531 -7.861 68.683 1.00 54.75 182 MET A O 1
ATOM 1528 N N . ALA A 1 183 ? -36.621 -6.494 70.093 1.00 62.09 183 ALA A N 1
ATOM 1529 C CA . ALA A 1 183 ? -37.041 -5.552 69.070 1.00 62.09 183 ALA A CA 1
ATOM 1530 C C . ALA A 1 183 ? -35.862 -4.653 68.671 1.00 62.09 183 ALA A C 1
ATOM 1532 O O . ALA A 1 183 ? -35.175 -4.132 69.551 1.00 62.09 183 ALA A O 1
ATOM 1533 N N . LEU A 1 184 ? -35.643 -4.454 67.366 1.00 64.19 184 LEU A N 1
ATOM 1534 C CA . LEU A 1 184 ? -34.591 -3.552 66.885 1.00 64.19 184 LEU A CA 1
ATOM 1535 C C . LEU A 1 184 ? -34.776 -2.151 67.479 1.00 64.19 184 LEU A C 1
ATOM 1537 O O . LEU A 1 184 ? -35.871 -1.581 67.449 1.00 64.19 184 LEU A O 1
ATOM 1541 N N . THR A 1 185 ? -33.688 -1.573 67.980 1.00 72.31 185 THR A N 1
ATOM 1542 C CA . THR A 1 185 ? -33.664 -0.157 68.355 1.00 72.31 185 THR A CA 1
ATOM 1543 C C . THR A 1 185 ? -33.728 0.729 67.107 1.00 72.31 185 THR A C 1
ATOM 1545 O O . THR A 1 185 ? -33.416 0.294 65.995 1.00 72.31 185 THR A O 1
ATOM 1548 N N . ASN A 1 186 ? -34.117 1.998 67.267 1.00 74.06 186 ASN A N 1
ATOM 1549 C CA . ASN A 1 186 ? -34.181 2.944 66.144 1.00 74.06 186 ASN A CA 1
ATOM 1550 C C . ASN A 1 186 ? -32.822 3.085 65.429 1.00 74.06 186 ASN A C 1
ATOM 1552 O O . ASN A 1 186 ? -32.784 3.154 64.202 1.00 74.06 186 ASN A O 1
ATOM 1556 N N . ASP A 1 187 ? -31.715 3.048 66.176 1.00 71.19 187 ASP A N 1
ATOM 1557 C CA . ASP A 1 187 ? -30.356 3.145 65.629 1.00 71.19 187 ASP A CA 1
ATOM 1558 C C . ASP A 1 187 ? -29.963 1.900 64.826 1.00 71.19 187 ASP A C 1
ATOM 1560 O O . ASP A 1 187 ? -29.358 2.004 63.760 1.00 71.19 187 ASP A O 1
ATOM 1564 N N . GLU A 1 188 ? -30.316 0.705 65.303 1.00 71.06 188 GLU A N 1
ATOM 1565 C CA . GLU A 1 188 ? -30.065 -0.541 64.568 1.00 71.06 188 GLU A CA 1
ATOM 1566 C C . GLU A 1 188 ? -30.940 -0.637 63.319 1.00 71.06 188 GLU A C 1
ATOM 1568 O O . GLU A 1 188 ? -30.485 -1.093 62.272 1.00 71.06 188 GLU A O 1
ATOM 1573 N N . THR A 1 189 ? -32.173 -0.143 63.415 1.00 73.19 189 THR A N 1
ATOM 1574 C CA . THR A 1 189 ? -33.106 -0.040 62.293 1.00 73.19 189 THR A CA 1
ATOM 1575 C C . THR A 1 189 ? -32.557 0.898 61.215 1.00 73.19 189 THR A C 1
ATOM 1577 O O . THR A 1 189 ? -32.600 0.564 60.034 1.00 73.19 189 THR A O 1
ATOM 1580 N N . ALA A 1 190 ? -31.981 2.039 61.606 1.00 77.94 190 ALA A N 1
ATOM 1581 C CA . ALA A 1 190 ? -31.341 2.974 60.684 1.00 77.94 190 ALA A CA 1
ATOM 1582 C C . ALA A 1 190 ? -30.109 2.364 59.995 1.00 77.94 190 ALA A C 1
ATOM 1584 O O . ALA A 1 190 ? -29.998 2.439 58.774 1.00 77.94 190 ALA A O 1
ATOM 1585 N N . ARG A 1 191 ? -29.232 1.689 60.752 1.00 75.94 191 ARG A N 1
ATOM 1586 C CA . ARG A 1 191 ? -28.047 1.007 60.196 1.00 75.94 191 ARG A CA 1
ATOM 1587 C C . ARG A 1 191 ? -28.414 -0.126 59.243 1.00 75.94 191 ARG A C 1
ATOM 1589 O O . ARG A 1 191 ? -27.713 -0.350 58.263 1.00 75.94 191 ARG A O 1
ATOM 1596 N N . LEU A 1 192 ? -29.495 -0.852 59.533 1.00 77.56 192 LEU A N 1
ATOM 1597 C CA . LEU A 1 192 ? -30.011 -1.895 58.649 1.00 77.56 192 LEU A CA 1
ATOM 1598 C C . LEU A 1 192 ? -30.493 -1.299 57.324 1.00 77.56 192 LEU A C 1
ATOM 1600 O O . LEU A 1 192 ? -30.150 -1.830 56.272 1.00 77.56 192 LEU A O 1
ATOM 1604 N N . ILE A 1 193 ? -31.260 -0.206 57.378 1.00 82.06 193 ILE A N 1
ATOM 1605 C CA . ILE A 1 193 ? -31.742 0.495 56.182 1.00 82.06 193 ILE A CA 1
ATOM 1606 C C . ILE A 1 193 ? -30.555 0.978 55.349 1.00 82.06 193 ILE A C 1
ATOM 1608 O O . ILE A 1 193 ? -30.505 0.670 54.168 1.00 82.06 193 ILE A O 1
ATOM 1612 N N . GLU A 1 194 ? -29.575 1.642 55.961 1.00 81.25 194 GLU A N 1
ATOM 1613 C CA . GLU A 1 194 ? -28.374 2.132 55.273 1.00 81.25 194 GLU A CA 1
ATOM 1614 C C . GLU A 1 194 ? -27.575 0.991 54.619 1.00 81.25 194 GLU A C 1
ATOM 1616 O O . GLU A 1 194 ? -27.235 1.059 53.440 1.00 81.25 194 GLU A O 1
ATOM 1621 N N . ALA A 1 195 ? -27.326 -0.101 55.348 1.00 75.62 195 ALA A N 1
ATOM 1622 C CA . ALA A 1 195 ? -26.572 -1.237 54.821 1.00 75.62 195 ALA A CA 1
ATOM 1623 C C . ALA A 1 195 ? -27.291 -1.932 53.653 1.00 75.62 195 ALA A C 1
ATOM 1625 O O . ALA A 1 195 ? -26.650 -2.336 52.682 1.00 75.62 195 ALA A O 1
ATOM 1626 N N . VAL A 1 196 ? -28.619 -2.071 53.733 1.00 80.81 196 VAL A N 1
ATOM 1627 C CA . VAL A 1 196 ? -29.423 -2.632 52.642 1.00 80.81 196 VAL A CA 1
ATOM 1628 C C . VAL A 1 196 ? -29.490 -1.652 51.472 1.00 80.81 196 VAL A C 1
ATOM 1630 O O . VAL A 1 196 ? -29.347 -2.083 50.335 1.00 80.81 196 VAL A O 1
ATOM 1633 N N . ASP A 1 197 ? -29.625 -0.351 51.712 1.00 85.88 197 ASP A N 1
ATOM 1634 C CA . ASP A 1 197 ? -29.721 0.647 50.644 1.00 85.88 197 ASP A CA 1
ATOM 1635 C C . ASP A 1 197 ? -28.437 0.727 49.808 1.00 85.88 197 ASP A C 1
ATOM 1637 O O . ASP A 1 197 ? -28.491 0.784 48.581 1.00 85.88 197 ASP A O 1
ATOM 1641 N N . VAL A 1 198 ? -27.273 0.592 50.452 1.00 81.81 198 VAL A N 1
ATOM 1642 C CA . VAL A 1 198 ? -25.981 0.442 49.761 1.00 81.81 198 VAL A CA 1
ATOM 1643 C C . VAL A 1 198 ? -25.949 -0.823 48.891 1.00 81.81 198 VAL A C 1
ATOM 1645 O O . VAL A 1 198 ? -25.388 -0.805 47.798 1.00 81.81 198 VAL A O 1
ATOM 1648 N N . CYS A 1 199 ? -26.571 -1.923 49.330 1.00 78.44 199 CYS A N 1
ATOM 1649 C CA . CYS A 1 199 ? -26.631 -3.165 48.547 1.00 78.44 199 CYS A CA 1
ATOM 1650 C C . CYS A 1 199 ? -27.552 -3.069 47.321 1.00 78.44 199 CYS A C 1
ATOM 1652 O O . CYS A 1 199 ? -27.374 -3.841 46.377 1.00 78.44 199 CYS A O 1
ATOM 1654 N N . TYR A 1 200 ? -28.530 -2.162 47.345 1.00 81.75 200 TYR A N 1
ATOM 1655 C CA . TYR A 1 200 ? -29.507 -1.945 46.276 1.00 81.75 200 TYR A CA 1
ATOM 1656 C C . TYR A 1 200 ? -29.343 -0.569 45.603 1.00 81.75 200 TYR A C 1
ATOM 1658 O O . TYR A 1 200 ? -30.304 -0.041 45.053 1.00 81.75 200 TYR A O 1
ATOM 1666 N N . GLU A 1 201 ? -28.138 0.010 45.649 1.00 82.06 201 GLU A N 1
ATOM 1667 C CA . GLU A 1 201 ? -27.757 1.237 44.927 1.00 82.06 201 GLU A CA 1
ATOM 1668 C C . GLU A 1 201 ? -28.729 2.419 45.129 1.00 82.06 201 GLU A C 1
ATOM 1670 O O . GLU A 1 201 ? -29.099 3.130 44.194 1.00 82.06 201 GLU A O 1
ATOM 1675 N N . GLY A 1 202 ? -29.169 2.634 46.373 1.00 84.56 202 GLY A N 1
ATOM 1676 C CA . GLY A 1 202 ? -30.054 3.751 46.718 1.00 84.56 202 GLY A CA 1
ATOM 1677 C C . GLY A 1 202 ? -31.541 3.492 46.455 1.00 84.56 202 GLY A C 1
ATOM 1678 O O . GLY A 1 202 ? -32.346 4.424 46.502 1.00 84.56 202 GLY A O 1
ATOM 1679 N N . TYR A 1 203 ? -31.935 2.245 46.175 1.00 86.31 203 TYR A N 1
ATOM 1680 C CA . TYR A 1 203 ? -33.332 1.868 45.943 1.00 86.31 203 TYR A CA 1
ATOM 1681 C C . TYR A 1 203 ? -34.282 2.298 47.071 1.00 86.31 203 TYR A C 1
ATOM 1683 O O . TYR A 1 203 ? -35.391 2.749 46.792 1.00 86.31 203 TYR A O 1
ATOM 1691 N N . LEU A 1 204 ? -33.893 2.145 48.341 1.00 85.88 204 LEU A N 1
ATOM 1692 C CA . LEU A 1 204 ? -34.735 2.507 49.486 1.00 85.88 204 LEU A CA 1
ATOM 1693 C C . LEU A 1 204 ? -34.855 4.024 49.625 1.00 85.88 204 LEU A C 1
ATOM 1695 O O . LEU A 1 204 ? -35.934 4.501 49.973 1.00 85.88 204 LEU A O 1
ATOM 1699 N N . THR A 1 205 ? -33.789 4.763 49.307 1.00 86.62 205 THR A N 1
ATOM 1700 C CA . THR A 1 205 ? -33.832 6.228 49.213 1.00 86.62 205 THR A CA 1
ATOM 1701 C C . THR A 1 205 ? -34.815 6.665 48.121 1.00 86.62 205 THR A C 1
ATOM 1703 O O . THR A 1 205 ? -35.752 7.407 48.415 1.00 86.62 205 THR A O 1
ATOM 1706 N N . ARG A 1 206 ? -34.721 6.105 46.903 1.00 88.69 206 ARG A N 1
ATOM 1707 C CA . ARG A 1 206 ? -35.695 6.363 45.822 1.00 88.69 206 ARG A CA 1
ATOM 1708 C C . ARG A 1 206 ? -37.125 6.012 46.240 1.00 88.69 206 ARG A C 1
ATOM 1710 O O . ARG A 1 206 ? -38.049 6.788 46.015 1.00 88.69 206 ARG A O 1
ATOM 1717 N N . LEU A 1 207 ? -37.317 4.851 46.866 1.00 87.25 207 LEU A N 1
ATOM 1718 C CA . LEU A 1 207 ? -38.633 4.385 47.304 1.00 87.25 207 LEU A CA 1
ATOM 1719 C C . LEU A 1 207 ? -39.251 5.328 48.349 1.00 87.25 207 LEU A C 1
ATOM 1721 O O . LEU A 1 207 ? -40.465 5.536 48.355 1.00 87.25 207 LEU A O 1
ATOM 1725 N N . GLN A 1 208 ? -38.432 5.898 49.236 1.00 88.25 208 GLN A N 1
ATOM 1726 C CA . GLN A 1 208 ? -38.871 6.893 50.212 1.00 88.25 208 GLN A CA 1
ATOM 1727 C C . GLN A 1 208 ? -39.225 8.233 49.552 1.00 88.25 208 GLN A C 1
ATOM 1729 O O . GLN A 1 208 ? -40.208 8.854 49.959 1.00 88.25 208 GLN A O 1
ATOM 1734 N N . ASP A 1 209 ? -38.476 8.648 48.530 1.00 87.50 209 ASP A N 1
ATOM 1735 C CA . ASP A 1 209 ? -38.747 9.871 47.769 1.00 87.50 209 ASP A CA 1
ATOM 1736 C C . ASP A 1 209 ? -40.049 9.767 46.955 1.00 87.50 209 ASP A C 1
ATOM 1738 O O . ASP A 1 209 ? -40.857 10.699 46.944 1.00 87.50 209 ASP A O 1
ATOM 1742 N N . GLU A 1 210 ? -40.302 8.616 46.326 1.00 85.88 210 GLU A N 1
ATOM 1743 C CA . GLU A 1 210 ? -41.542 8.343 45.584 1.00 85.88 210 GLU A CA 1
ATOM 1744 C C . GLU A 1 210 ? -42.757 8.175 46.506 1.00 85.88 210 GLU A C 1
ATOM 1746 O O . GLU A 1 210 ? -43.877 8.563 46.157 1.00 85.88 210 GLU A O 1
ATOM 1751 N N . HIS A 1 211 ? -42.544 7.645 47.714 1.00 85.81 211 HIS A N 1
ATOM 1752 C CA . HIS A 1 211 ? -43.591 7.445 48.711 1.00 85.81 211 HIS A CA 1
ATOM 1753 C C . HIS A 1 211 ? -43.221 8.067 50.071 1.00 85.81 211 HIS A C 1
ATOM 1755 O O . HIS A 1 211 ? -42.961 7.339 51.037 1.00 85.81 211 HIS A O 1
ATOM 1761 N N . PRO A 1 212 ? -43.337 9.404 50.229 1.00 85.00 212 PRO A N 1
ATOM 1762 C CA . PRO A 1 212 ? -42.960 10.113 51.462 1.00 85.00 212 PRO A CA 1
ATOM 1763 C C . PRO A 1 212 ? -43.753 9.693 52.710 1.00 85.00 212 PRO A C 1
ATOM 1765 O O . PRO A 1 212 ? -43.382 10.001 53.841 1.00 85.00 212 PRO A O 1
ATOM 1768 N N . ALA A 1 213 ? -44.876 8.989 52.526 1.00 82.62 213 ALA A N 1
ATOM 1769 C CA . ALA A 1 213 ? -45.683 8.427 53.606 1.00 82.62 213 ALA A CA 1
ATOM 1770 C C . ALA A 1 213 ? -45.036 7.196 54.281 1.00 82.62 213 ALA A C 1
ATOM 1772 O O . ALA A 1 213 ? -45.545 6.712 55.305 1.00 82.62 213 ALA A O 1
ATOM 1773 N N . LEU A 1 214 ? -43.947 6.655 53.722 1.00 83.31 214 LEU A N 1
ATOM 1774 C CA . LEU A 1 214 ? -43.160 5.573 54.312 1.00 83.31 214 LEU A CA 1
ATOM 1775 C C . LEU A 1 214 ? -42.314 6.104 55.471 1.00 83.31 214 LEU A C 1
ATOM 1777 O O . LEU A 1 214 ? -41.387 6.889 55.296 1.00 83.31 214 LEU A O 1
ATOM 1781 N N . GLY A 1 215 ? -42.633 5.651 56.683 1.00 83.69 215 GLY A N 1
ATOM 1782 C CA . GLY A 1 215 ? -41.808 5.933 57.852 1.00 83.69 215 GLY A CA 1
ATOM 1783 C C . GLY A 1 215 ? -40.634 4.960 57.955 1.00 83.69 215 GLY A C 1
ATOM 1784 O O . GLY A 1 215 ? -40.618 3.905 57.324 1.00 83.69 215 GLY A O 1
ATOM 1785 N N . GLN A 1 216 ? -39.695 5.255 58.851 1.00 81.62 216 GLN A N 1
ATOM 1786 C CA . GLN A 1 216 ? -38.493 4.441 59.073 1.00 81.62 216 GLN A CA 1
ATOM 1787 C C . GLN A 1 216 ? -38.802 2.969 59.406 1.00 81.62 216 GLN A C 1
ATOM 1789 O O . GLN A 1 216 ? -38.162 2.057 58.895 1.00 81.62 216 GLN A O 1
ATOM 1794 N N . ASN A 1 217 ? -39.855 2.714 60.187 1.00 81.94 217 ASN A N 1
ATOM 1795 C CA . ASN A 1 217 ? -40.300 1.352 60.501 1.00 81.94 217 ASN A CA 1
ATOM 1796 C C . ASN A 1 217 ? -40.908 0.607 59.298 1.00 81.94 217 ASN A C 1
ATOM 1798 O O . ASN A 1 217 ? -40.943 -0.621 59.288 1.00 81.94 217 ASN A O 1
ATOM 1802 N N . ASP A 1 218 ? -41.431 1.333 58.312 1.00 86.38 218 ASP A N 1
ATOM 1803 C CA . ASP A 1 218 ? -42.016 0.739 57.112 1.00 86.38 218 ASP A CA 1
ATOM 1804 C C . ASP A 1 218 ? -40.933 0.462 56.062 1.00 86.38 218 ASP A C 1
ATOM 1806 O O . ASP A 1 218 ? -40.948 -0.604 55.457 1.00 86.38 218 ASP A O 1
ATOM 1810 N N . LEU A 1 219 ? -39.927 1.339 55.954 1.00 85.56 219 LEU A N 1
ATOM 1811 C CA . LEU A 1 219 ? -38.672 1.079 55.233 1.00 85.56 219 LEU A CA 1
ATOM 1812 C C . LEU A 1 219 ? -37.935 -0.138 55.795 1.00 85.56 219 LEU A C 1
ATOM 1814 O O . LEU A 1 219 ? -37.521 -1.010 55.037 1.00 85.56 219 LEU A O 1
ATOM 1818 N N . ALA A 1 220 ? -37.845 -0.264 57.119 1.00 83.69 220 ALA A N 1
ATOM 1819 C CA . ALA A 1 220 ? -37.264 -1.440 57.759 1.00 83.69 220 ALA A CA 1
ATOM 1820 C C . ALA A 1 220 ? -38.053 -2.727 57.470 1.00 83.69 220 ALA A C 1
ATOM 1822 O O . ALA A 1 220 ? -37.466 -3.794 57.284 1.00 83.69 220 ALA A O 1
ATOM 1823 N N . LEU A 1 221 ? -39.385 -2.637 57.383 1.00 85.50 221 LEU A N 1
ATOM 1824 C CA . LEU A 1 221 ? -40.220 -3.765 56.975 1.00 85.50 221 LEU A CA 1
ATOM 1825 C C . LEU A 1 221 ? -39.958 -4.145 55.508 1.00 85.50 221 LEU A C 1
ATOM 1827 O O . LEU A 1 221 ? -39.844 -5.334 55.215 1.00 85.50 221 LEU A O 1
ATOM 1831 N N . CYS A 1 222 ? -39.797 -3.165 54.612 1.00 86.31 222 CYS A N 1
ATOM 1832 C CA . CYS A 1 222 ? -39.362 -3.393 53.230 1.00 86.31 222 CYS A CA 1
ATOM 1833 C C . CYS A 1 222 ? -37.973 -4.049 53.170 1.00 86.31 222 CYS A C 1
ATOM 1835 O O . CYS A 1 222 ? -37.809 -5.029 52.449 1.00 86.31 222 CYS A O 1
ATOM 1837 N N . CYS A 1 223 ? -37.008 -3.594 53.978 1.00 84.94 223 CYS A N 1
ATOM 1838 C CA . CYS A 1 223 ? -35.671 -4.192 54.071 1.00 84.94 223 CYS A CA 1
ATOM 1839 C C . CYS A 1 223 ? -35.746 -5.677 54.431 1.00 84.94 223 CYS A C 1
ATOM 1841 O O . CYS A 1 223 ? -35.143 -6.509 53.764 1.00 84.94 223 CYS A O 1
ATOM 1843 N N . MET A 1 224 ? -36.522 -6.040 55.456 1.00 80.00 224 MET A N 1
ATOM 1844 C CA . MET A 1 224 ? -36.638 -7.441 55.873 1.00 80.00 224 MET A CA 1
ATOM 1845 C C . MET A 1 224 ? -37.337 -8.329 54.838 1.00 80.00 224 MET A C 1
ATOM 1847 O O . MET A 1 224 ? -37.020 -9.514 54.733 1.00 80.00 224 MET A O 1
ATOM 1851 N N . ILE A 1 225 ? -38.258 -7.759 54.058 1.00 84.31 225 ILE A N 1
ATOM 1852 C CA . ILE A 1 225 ? -38.883 -8.442 52.921 1.00 84.31 225 ILE A CA 1
ATOM 1853 C C . ILE A 1 225 ? -37.854 -8.668 51.802 1.00 84.31 225 ILE A C 1
ATOM 1855 O O . ILE A 1 225 ? -37.728 -9.795 51.326 1.00 84.31 225 ILE A O 1
ATOM 1859 N N . LEU A 1 226 ? -37.068 -7.646 51.446 1.00 80.75 226 LEU A N 1
ATOM 1860 C CA . LEU A 1 226 ? -35.988 -7.741 50.450 1.00 80.75 226 LEU A CA 1
ATOM 1861 C C . LEU A 1 226 ? -34.890 -8.731 50.870 1.00 80.75 226 LEU A C 1
ATOM 1863 O O . LEU A 1 226 ? -34.328 -9.435 50.036 1.00 80.75 226 LEU A O 1
ATOM 1867 N N . LEU A 1 227 ? -34.623 -8.838 52.173 1.00 78.75 227 LEU A N 1
ATOM 1868 C CA . LEU A 1 227 ? -33.703 -9.814 52.766 1.00 78.75 227 LEU A CA 1
ATOM 1869 C C . LEU A 1 227 ? -34.287 -11.231 52.880 1.00 78.75 227 LEU A C 1
ATOM 1871 O O . LEU A 1 227 ? -33.598 -12.127 53.365 1.00 78.75 227 LEU A O 1
ATOM 1875 N N . LYS A 1 228 ? -35.539 -11.454 52.451 1.00 80.12 228 LYS A N 1
ATOM 1876 C CA . LYS A 1 228 ? -36.237 -12.752 52.521 1.00 80.12 228 LYS A CA 1
ATOM 1877 C C . LYS A 1 228 ? -36.320 -13.335 53.937 1.00 80.12 228 LYS A C 1
ATOM 1879 O O . LYS A 1 228 ? -36.370 -14.554 54.112 1.00 80.12 228 LYS A O 1
ATOM 1884 N N . VAL A 1 229 ? -36.362 -12.476 54.955 1.00 79.25 229 VAL A N 1
ATOM 1885 C CA . VAL A 1 229 ? -36.520 -12.898 56.351 1.00 79.25 229 VAL A CA 1
ATOM 1886 C C . VAL A 1 229 ? -37.908 -13.521 56.533 1.00 79.25 229 VAL A C 1
ATOM 1888 O O . VAL A 1 229 ? -38.898 -13.050 55.965 1.00 79.25 229 VAL A O 1
ATOM 1891 N N . THR A 1 230 ? -38.015 -14.600 57.315 1.00 80.12 230 THR A N 1
ATOM 1892 C CA . THR A 1 230 ? -39.306 -15.279 57.481 1.00 80.12 230 THR A CA 1
ATOM 1893 C C . THR A 1 230 ? -40.304 -14.394 58.232 1.00 80.12 230 THR A C 1
ATOM 1895 O O . THR A 1 230 ? -39.949 -13.637 59.134 1.00 80.12 230 THR A O 1
ATOM 1898 N N . ASN A 1 231 ? -41.599 -14.530 57.928 1.00 80.88 231 ASN A N 1
ATOM 1899 C CA . ASN A 1 231 ? -42.660 -13.782 58.619 1.00 80.88 231 ASN A CA 1
ATOM 1900 C C . ASN A 1 231 ? -42.662 -13.982 60.145 1.00 80.88 231 ASN A C 1
ATOM 1902 O O . ASN A 1 231 ? -43.165 -13.127 60.873 1.00 80.88 231 ASN A O 1
ATOM 1906 N N . ARG A 1 232 ? -42.130 -15.112 60.624 1.00 76.62 232 ARG A N 1
ATOM 1907 C CA . ARG A 1 232 ? -41.973 -15.389 62.052 1.00 76.62 232 ARG A CA 1
ATOM 1908 C C . ARG A 1 232 ? -40.891 -14.495 62.652 1.00 76.62 232 ARG A C 1
ATOM 1910 O O . ARG A 1 232 ? -41.165 -13.810 63.631 1.00 76.62 232 ARG A O 1
ATOM 1917 N N . ASP A 1 233 ? -39.723 -14.446 62.026 1.00 74.56 233 ASP A N 1
ATOM 1918 C CA . ASP A 1 233 ? -38.576 -13.691 62.536 1.00 74.56 233 ASP A CA 1
ATOM 1919 C C . ASP A 1 233 ? -38.815 -12.181 62.428 1.00 74.56 233 ASP A C 1
ATOM 1921 O O . ASP A 1 233 ? -38.524 -11.447 63.366 1.00 74.56 233 ASP A O 1
ATOM 1925 N N . ILE A 1 234 ? -39.477 -11.716 61.360 1.00 80.50 234 ILE A N 1
ATOM 1926 C CA . ILE A 1 234 ? -39.918 -10.315 61.237 1.00 80.50 234 ILE A CA 1
ATOM 1927 C C . ILE A 1 234 ? -40.852 -9.931 62.395 1.00 80.50 234 ILE A C 1
ATOM 1929 O O . ILE A 1 234 ? -40.745 -8.837 62.949 1.00 80.50 234 ILE A O 1
ATOM 1933 N N . ALA A 1 235 ? -41.784 -10.813 62.772 1.00 78.00 235 ALA A N 1
ATOM 1934 C CA . ALA A 1 235 ? -42.708 -10.549 63.873 1.00 78.00 235 ALA A CA 1
ATOM 1935 C C . ALA A 1 235 ? -41.966 -10.440 65.216 1.00 78.00 235 ALA A C 1
ATOM 1937 O O . ALA A 1 235 ? -42.268 -9.546 66.004 1.00 78.00 235 ALA A O 1
ATOM 1938 N N . ILE A 1 236 ? -40.961 -11.289 65.438 1.00 74.25 236 ILE A N 1
ATOM 1939 C CA . ILE A 1 236 ? -40.102 -11.250 66.629 1.00 74.25 236 ILE A CA 1
ATOM 1940 C C . ILE A 1 236 ? -39.278 -9.953 66.658 1.00 74.25 236 ILE A C 1
ATOM 1942 O O . ILE A 1 236 ? -39.325 -9.228 67.648 1.00 74.25 236 ILE A O 1
ATOM 1946 N N . LEU A 1 237 ? -38.613 -9.608 65.552 1.00 71.12 237 LEU A N 1
ATOM 1947 C CA . LEU A 1 237 ? -37.727 -8.441 65.434 1.00 71.12 237 LEU A CA 1
ATOM 1948 C C . LEU A 1 237 ? -38.448 -7.088 65.545 1.00 71.12 237 LEU A C 1
ATOM 1950 O O . LEU A 1 237 ? -37.838 -6.094 65.930 1.00 71.12 237 LEU A O 1
ATOM 1954 N N . PHE A 1 238 ? -39.744 -7.031 65.227 1.00 74.12 238 PHE A N 1
ATOM 1955 C CA . PHE A 1 238 ? -40.577 -5.842 65.446 1.00 74.12 238 PHE A CA 1
ATOM 1956 C C . PHE A 1 238 ? -41.386 -5.888 66.755 1.00 74.12 238 PHE A C 1
ATOM 1958 O O . PHE A 1 238 ? -42.148 -4.957 67.028 1.00 74.12 238 PHE A O 1
ATOM 1965 N N . GLY A 1 239 ? -41.291 -6.963 67.545 1.00 71.06 239 GLY A N 1
ATOM 1966 C CA . GLY A 1 239 ? -42.116 -7.150 68.744 1.00 71.06 239 GLY A CA 1
ATOM 1967 C C . GLY A 1 239 ? -43.624 -7.224 68.448 1.00 71.06 239 GLY A C 1
ATOM 1968 O O . GLY A 1 239 ? -44.447 -6.803 69.260 1.00 71.06 239 GLY A O 1
ATOM 1969 N N . LEU A 1 240 ? -44.009 -7.722 67.268 1.00 79.56 240 LEU A N 1
ATOM 1970 C CA . LEU A 1 240 ? -45.393 -7.804 66.793 1.00 79.56 240 LEU A CA 1
ATOM 1971 C C . LEU A 1 240 ? -45.921 -9.243 66.833 1.00 79.56 240 LEU A C 1
ATOM 1973 O O . LEU A 1 240 ? -45.176 -10.212 66.736 1.00 79.56 240 LEU A O 1
ATOM 1977 N N . SER A 1 241 ? -47.247 -9.395 66.899 1.00 78.38 241 SER A N 1
ATOM 1978 C CA . SER A 1 241 ? -47.886 -10.683 66.602 1.00 78.38 241 SER A CA 1
ATOM 1979 C C . SER A 1 241 ? -47.916 -10.937 65.089 1.00 78.38 241 SER A C 1
ATOM 1981 O O . SER A 1 241 ? -47.965 -9.988 64.298 1.00 78.38 241 SER A O 1
ATOM 1983 N N . SER A 1 242 ? -47.961 -12.204 64.663 1.00 76.88 242 SER A N 1
ATOM 1984 C CA . SER A 1 242 ? -48.048 -12.560 63.238 1.00 76.88 242 SER A CA 1
ATOM 1985 C C . SER A 1 242 ? -49.272 -11.950 62.537 1.00 76.88 242 SER A C 1
ATOM 1987 O O . SER A 1 242 ? -49.187 -11.581 61.366 1.00 76.88 242 SER A O 1
ATOM 1989 N N . ASP A 1 243 ? -50.395 -11.772 63.239 1.00 78.44 243 ASP A N 1
ATOM 1990 C CA . ASP A 1 243 ? -51.589 -11.127 62.676 1.00 78.44 243 ASP A CA 1
ATOM 1991 C C . ASP A 1 243 ? -51.453 -9.603 62.601 1.00 78.44 243 ASP A C 1
ATOM 1993 O O . ASP A 1 243 ? -51.928 -8.979 61.647 1.00 78.44 243 ASP A O 1
ATOM 1997 N N . THR A 1 244 ? -50.744 -8.990 63.553 1.00 82.38 244 THR A N 1
ATOM 1998 C CA . THR A 1 244 ? -50.386 -7.567 63.478 1.00 82.38 244 THR A CA 1
ATOM 1999 C C . THR A 1 244 ? -49.445 -7.306 62.303 1.00 82.38 244 THR A C 1
ATOM 2001 O O . THR A 1 244 ? -49.622 -6.316 61.593 1.00 82.38 244 THR A O 1
ATOM 2004 N N . LEU A 1 245 ? -48.499 -8.215 62.047 1.00 84.69 245 LEU A N 1
ATOM 2005 C CA . LEU A 1 245 ? -47.599 -8.139 60.900 1.00 84.69 245 LEU A CA 1
ATOM 2006 C C . LEU A 1 245 ? -48.362 -8.235 59.570 1.00 84.69 245 LEU A C 1
ATOM 2008 O O . LEU A 1 245 ? -48.142 -7.405 58.691 1.00 84.69 245 LEU A O 1
ATOM 2012 N N . LYS A 1 246 ? -49.314 -9.171 59.433 1.00 84.75 246 LYS A N 1
ATOM 2013 C CA . LYS A 1 246 ? -50.177 -9.275 58.238 1.00 84.75 246 LYS A CA 1
ATOM 2014 C C . LYS A 1 246 ? -50.977 -7.996 57.995 1.00 84.75 246 LYS A C 1
ATOM 2016 O O . LYS A 1 246 ? -50.995 -7.488 56.878 1.00 84.75 246 LYS A O 1
ATOM 2021 N N . LYS A 1 247 ? -51.598 -7.438 59.042 1.00 84.94 247 LYS A N 1
ATOM 2022 C CA . LYS A 1 247 ? -52.325 -6.157 58.954 1.00 84.94 247 LYS A CA 1
ATOM 2023 C C . LYS A 1 247 ? -51.396 -5.006 58.568 1.00 84.94 247 LYS A C 1
ATOM 2025 O O . LYS A 1 247 ? -51.790 -4.129 57.806 1.00 84.94 247 LYS A O 1
ATOM 2030 N N . ARG A 1 248 ? -50.161 -4.999 59.076 1.00 84.56 248 ARG A N 1
ATOM 2031 C CA . ARG A 1 248 ? -49.154 -3.986 58.740 1.00 84.56 248 ARG A CA 1
ATOM 2032 C C . ARG A 1 248 ? -48.686 -4.098 57.287 1.00 84.56 248 ARG A C 1
ATOM 2034 O O . ARG A 1 248 ? -48.677 -3.080 56.609 1.00 84.56 248 ARG A O 1
ATOM 2041 N N . LYS A 1 249 ? -48.407 -5.309 56.791 1.00 84.81 249 LYS A N 1
ATOM 2042 C CA . LYS A 1 249 ? -48.112 -5.576 55.371 1.00 84.81 249 LYS A CA 1
ATOM 2043 C C . LYS A 1 249 ? -49.271 -5.171 54.460 1.00 84.81 249 LYS A C 1
ATOM 2045 O O . LYS A 1 249 ? -49.044 -4.564 53.421 1.00 84.81 249 LYS A O 1
ATOM 2050 N N . LEU A 1 250 ? -50.509 -5.457 54.870 1.00 84.88 250 LEU A N 1
ATOM 2051 C CA . LEU A 1 250 ? -51.694 -5.059 54.115 1.00 84.88 250 LEU A CA 1
ATOM 2052 C C . LEU A 1 250 ? -51.789 -3.535 53.990 1.00 84.88 250 LEU A C 1
ATOM 2054 O O . LEU A 1 250 ? -51.914 -3.052 52.875 1.00 84.88 250 LEU A O 1
ATOM 2058 N N . ARG A 1 251 ? -51.657 -2.791 55.098 1.00 84.44 251 ARG A N 1
ATOM 2059 C CA . ARG A 1 251 ? -51.656 -1.316 55.079 1.00 84.44 251 ARG A CA 1
ATOM 2060 C C . ARG A 1 251 ? -50.502 -0.739 54.270 1.00 84.44 251 ARG A C 1
ATOM 2062 O O . ARG A 1 251 ? -50.709 0.177 53.486 1.00 84.44 251 ARG A O 1
ATOM 2069 N N . LEU A 1 252 ? -49.304 -1.303 54.413 1.00 85.56 252 LEU A N 1
ATOM 2070 C CA . LEU A 1 252 ? -48.145 -0.908 53.615 1.00 85.56 252 LEU A CA 1
ATOM 2071 C C . LEU A 1 252 ? -48.441 -1.043 52.113 1.00 85.56 252 LEU A C 1
ATOM 2073 O O . LEU A 1 252 ? -48.204 -0.110 51.352 1.00 85.56 252 LEU A O 1
ATOM 2077 N N . ARG A 1 253 ? -49.055 -2.160 51.711 1.00 85.81 253 ARG A N 1
ATOM 2078 C CA . ARG A 1 253 ? -49.470 -2.409 50.330 1.00 85.81 253 ARG A CA 1
ATOM 2079 C C . ARG A 1 253 ? -50.575 -1.460 49.854 1.00 85.81 253 ARG A C 1
ATOM 2081 O O . ARG A 1 253 ? -50.445 -0.885 48.782 1.00 85.81 253 ARG A O 1
ATOM 2088 N N . THR A 1 254 ? -51.672 -1.333 50.602 1.00 83.19 254 THR A N 1
ATOM 2089 C CA . THR A 1 254 ? -52.897 -0.676 50.111 1.00 83.19 254 THR A CA 1
ATOM 2090 C C . THR A 1 254 ? -52.955 0.821 50.387 1.00 83.19 254 THR A C 1
ATOM 2092 O O . THR A 1 254 ? -53.553 1.542 49.603 1.00 83.19 254 THR A O 1
ATOM 2095 N N . GLU A 1 255 ? -52.380 1.288 51.498 1.00 81.12 255 GLU A N 1
ATOM 2096 C CA . GLU A 1 255 ? -52.495 2.684 51.951 1.00 81.12 255 GLU A CA 1
ATOM 2097 C C . GLU A 1 255 ? -51.240 3.509 51.654 1.00 81.12 255 GLU A C 1
ATOM 2099 O O . GLU A 1 255 ? -51.347 4.720 51.492 1.00 81.12 255 GLU A O 1
ATOM 2104 N N . LYS A 1 256 ? -50.054 2.883 51.613 1.00 83.12 256 LYS A N 1
ATOM 2105 C CA . LYS A 1 256 ? -48.780 3.605 51.435 1.00 83.12 256 LYS A CA 1
ATOM 2106 C C . LYS A 1 256 ? -48.210 3.485 50.030 1.00 83.12 256 LYS A C 1
ATOM 2108 O O . LYS A 1 256 ? -47.872 4.497 49.429 1.00 83.12 256 LYS A O 1
ATOM 2113 N N . LEU A 1 257 ? -48.112 2.258 49.526 1.00 82.69 257 LEU A N 1
ATOM 2114 C CA . LEU A 1 257 ? -47.544 1.980 48.207 1.00 82.69 257 LEU A CA 1
ATOM 2115 C C . LEU A 1 257 ? -48.611 1.914 47.099 1.00 82.69 257 LEU A C 1
ATOM 2117 O O . LEU A 1 257 ? -48.282 2.011 45.925 1.00 82.69 257 LEU A O 1
ATOM 2121 N N . CYS A 1 258 ? -49.890 1.766 47.465 1.00 82.56 258 CYS A N 1
ATOM 2122 C CA . CYS A 1 258 ? -51.027 1.689 46.538 1.00 82.56 258 CYS A CA 1
ATOM 2123 C C . CYS A 1 258 ? -50.892 0.586 45.463 1.00 82.56 258 CYS A C 1
ATOM 2125 O O . CYS A 1 258 ? -51.265 0.781 44.309 1.00 82.56 258 CYS A O 1
ATOM 2127 N N . ILE A 1 259 ? -50.386 -0.590 45.848 1.00 84.94 259 ILE A N 1
ATOM 2128 C CA . ILE A 1 259 ? -50.102 -1.709 44.935 1.00 84.94 259 ILE A CA 1
ATOM 2129 C C . ILE A 1 259 ? -51.238 -2.746 44.956 1.00 84.94 259 ILE A C 1
ATOM 2131 O O . ILE A 1 259 ? -51.773 -3.088 46.015 1.00 84.94 259 ILE A O 1
ATOM 2135 N N . THR A 1 260 ? -51.576 -3.305 43.792 1.00 76.81 260 THR A N 1
ATOM 2136 C CA . THR A 1 260 ? -52.546 -4.410 43.646 1.00 76.81 260 THR A CA 1
ATOM 2137 C C . THR A 1 260 ? -51.924 -5.795 43.834 1.00 76.81 260 THR A C 1
ATOM 2139 O O . THR A 1 260 ? -52.573 -6.701 44.364 1.00 76.81 260 THR A O 1
ATOM 2142 N N . ASP A 1 261 ? -50.660 -5.936 43.442 1.00 81.69 261 ASP A N 1
ATOM 2143 C CA . ASP A 1 261 ? -49.870 -7.169 43.447 1.00 81.69 261 ASP A CA 1
ATOM 2144 C C . ASP A 1 261 ? -49.526 -7.667 44.865 1.00 81.69 261 ASP A C 1
ATOM 2146 O O . ASP A 1 261 ? -49.798 -7.022 45.886 1.00 81.69 261 ASP A O 1
ATOM 2150 N N . VAL A 1 262 ? -48.917 -8.853 44.954 1.00 85.94 262 VAL A N 1
ATOM 2151 C CA . VAL A 1 262 ? -48.346 -9.353 46.210 1.00 85.94 262 VAL A CA 1
ATOM 2152 C C . VAL A 1 262 ? -47.149 -8.476 46.578 1.00 85.94 262 VAL A C 1
ATOM 2154 O O . VAL A 1 262 ? -46.214 -8.344 45.797 1.00 85.94 262 VAL A O 1
ATOM 2157 N N . LEU A 1 263 ? -47.174 -7.890 47.782 1.00 84.38 263 LEU A N 1
ATOM 2158 C CA . LEU A 1 263 ? -46.175 -6.917 48.247 1.00 84.38 263 LEU A CA 1
ATOM 2159 C C . LEU A 1 263 ? -44.729 -7.408 48.060 1.00 84.38 263 LEU A C 1
ATOM 2161 O O . LEU A 1 263 ? -43.877 -6.649 47.623 1.00 84.38 263 LEU A O 1
ATOM 2165 N N . GLU A 1 264 ? -44.472 -8.672 48.394 1.00 84.12 264 GLU A N 1
ATOM 2166 C CA . GLU A 1 264 ? -43.144 -9.298 48.345 1.00 84.12 264 GLU A CA 1
ATOM 2167 C C . GLU A 1 264 ? -42.636 -9.418 46.900 1.00 84.12 264 GLU A C 1
ATOM 2169 O O . GLU A 1 264 ? -41.536 -8.973 46.586 1.00 84.12 264 GLU A O 1
ATOM 2174 N N . GLU A 1 265 ? -43.483 -9.922 46.002 1.00 84.81 265 GLU A N 1
ATOM 2175 C CA . GLU A 1 265 ? -43.170 -10.082 44.579 1.00 84.81 265 GLU A CA 1
ATOM 2176 C C . GLU A 1 265 ? -42.979 -8.734 43.873 1.00 84.81 265 GLU A C 1
ATOM 2178 O O . GLU A 1 265 ? -42.079 -8.584 43.047 1.00 84.81 265 GLU A O 1
ATOM 2183 N N . TRP A 1 266 ? -43.789 -7.732 44.229 1.00 88.88 266 TRP A N 1
ATOM 2184 C CA . TRP A 1 266 ? -43.643 -6.381 43.696 1.00 88.88 266 TRP A CA 1
ATOM 2185 C C . TRP A 1 266 ? -42.322 -5.740 44.130 1.00 88.88 266 TRP A C 1
ATOM 2187 O O . TRP A 1 266 ? -41.583 -5.269 43.273 1.00 88.88 266 TRP A O 1
ATOM 2197 N N . LEU A 1 267 ? -41.987 -5.784 45.427 1.00 86.06 267 LEU A N 1
ATOM 2198 C CA . LEU A 1 267 ? -40.737 -5.216 45.957 1.00 86.06 267 LEU A CA 1
ATOM 2199 C C . LEU A 1 267 ? -39.504 -5.859 45.316 1.00 86.06 267 LEU A C 1
ATOM 2201 O O . LEU A 1 267 ? -38.529 -5.176 45.019 1.00 86.06 267 LEU A O 1
ATOM 2205 N N . GLU A 1 268 ? -39.539 -7.167 45.083 1.00 84.31 268 GLU A N 1
ATOM 2206 C CA . GLU A 1 268 ? -38.449 -7.880 44.415 1.00 84.31 268 GLU A CA 1
ATOM 2207 C C . GLU A 1 268 ? -38.319 -7.528 42.939 1.00 84.31 268 GLU A C 1
ATOM 2209 O O . GLU A 1 268 ? -37.206 -7.377 42.439 1.00 84.31 268 GLU A O 1
ATOM 2214 N N . ARG A 1 269 ? -39.444 -7.408 42.232 1.00 85.69 269 ARG A N 1
ATOM 2215 C CA . ARG A 1 269 ? -39.448 -7.032 40.819 1.00 85.69 269 ARG A CA 1
ATOM 2216 C C . ARG A 1 269 ? -38.966 -5.599 40.633 1.00 85.69 269 ARG A C 1
ATOM 2218 O O . ARG A 1 269 ? -38.132 -5.360 39.765 1.00 85.69 269 ARG A O 1
ATOM 2225 N N . ASP A 1 270 ? -39.476 -4.675 41.436 1.00 87.62 270 ASP A N 1
ATOM 2226 C CA . ASP A 1 270 ? -39.165 -3.250 41.341 1.00 87.62 270 ASP A CA 1
ATOM 2227 C C . ASP A 1 270 ? -37.699 -2.975 41.703 1.00 87.62 270 ASP A C 1
ATOM 2229 O O . ASP A 1 270 ? -36.969 -2.375 40.916 1.00 87.62 270 ASP A O 1
ATOM 2233 N N . SER A 1 271 ? -37.218 -3.535 42.821 1.00 85.12 271 SER A N 1
ATOM 2234 C CA . SER A 1 271 ? -35.803 -3.426 43.209 1.00 85.12 271 SER A CA 1
ATOM 2235 C C . SER A 1 271 ? -34.856 -4.058 42.197 1.00 85.12 271 SER A C 1
ATOM 2237 O O . SER A 1 271 ? -33.820 -3.476 41.889 1.00 85.12 271 SER A O 1
ATOM 2239 N N . ARG A 1 272 ? -35.205 -5.221 41.634 1.00 83.25 272 ARG A N 1
ATOM 2240 C CA . ARG A 1 272 ? -34.397 -5.841 40.581 1.00 83.25 272 ARG A CA 1
ATOM 2241 C C . ARG A 1 272 ? -34.362 -4.980 39.322 1.00 83.25 272 ARG A C 1
ATOM 2243 O O . ARG A 1 272 ? -33.288 -4.807 38.771 1.00 83.25 272 ARG A O 1
ATOM 2250 N N . THR A 1 273 ? -35.504 -4.454 38.885 1.00 85.56 273 THR A N 1
ATOM 2251 C CA . THR A 1 273 ? -35.582 -3.636 37.664 1.00 85.56 273 THR A CA 1
ATOM 2252 C C . THR A 1 273 ? -34.729 -2.377 37.807 1.00 85.56 273 THR A C 1
ATOM 2254 O O . THR A 1 273 ? -33.911 -2.109 36.940 1.00 85.56 273 THR A O 1
ATOM 2257 N N . TYR A 1 274 ? -34.834 -1.680 38.942 1.00 85.50 274 TYR A N 1
ATOM 2258 C CA . TYR A 1 274 ? -34.028 -0.494 39.241 1.00 85.50 274 TYR A CA 1
ATOM 2259 C C . TYR A 1 274 ? -32.519 -0.784 39.223 1.00 85.50 274 TYR A C 1
ATOM 2261 O O . TYR A 1 274 ? -31.743 -0.090 38.576 1.00 85.50 274 TYR A O 1
ATOM 2269 N N . VAL A 1 275 ? -32.094 -1.847 39.906 1.00 81.94 275 VAL A N 1
ATOM 2270 C CA . VAL A 1 275 ? -30.678 -2.225 39.976 1.00 81.94 275 VAL A CA 1
ATOM 2271 C C . VAL A 1 275 ? -30.152 -2.714 38.619 1.00 81.94 275 VAL A C 1
ATOM 2273 O O . VAL A 1 275 ? -29.025 -2.396 38.253 1.00 81.94 275 VAL A O 1
ATOM 2276 N N . ASP A 1 276 ? -30.961 -3.457 37.858 1.00 81.50 276 ASP A N 1
ATOM 2277 C CA . ASP A 1 276 ? -30.613 -3.904 36.504 1.00 81.50 276 ASP A CA 1
ATOM 2278 C C . ASP A 1 276 ? -30.501 -2.710 35.534 1.00 81.50 276 ASP A C 1
ATOM 2280 O O . ASP A 1 276 ? -29.659 -2.735 34.638 1.00 81.50 276 ASP A O 1
ATOM 2284 N N . GLU A 1 277 ? -31.309 -1.658 35.710 1.00 83.25 277 GLU A N 1
ATOM 2285 C CA . GLU A 1 277 ? -31.218 -0.407 34.947 1.00 83.25 277 GLU A CA 1
ATOM 2286 C C . GLU A 1 277 ? -29.928 0.358 35.250 1.00 83.25 277 GLU A C 1
ATOM 2288 O O . GLU A 1 277 ? -29.257 0.785 34.311 1.00 83.25 277 GLU A O 1
ATOM 2293 N N . ILE A 1 278 ? -29.519 0.462 36.520 1.00 79.50 278 ILE A N 1
ATOM 2294 C CA . ILE A 1 278 ? -28.243 1.104 36.868 1.00 79.50 278 ILE A CA 1
ATOM 2295 C C . ILE A 1 278 ? -27.057 0.272 36.369 1.00 79.50 278 ILE A C 1
ATOM 2297 O O . ILE A 1 278 ? -26.147 0.802 35.728 1.00 79.50 278 ILE A O 1
ATOM 2301 N N . ASP A 1 279 ? -27.076 -1.048 36.570 1.00 74.19 279 ASP A N 1
ATOM 2302 C CA . ASP A 1 279 ? -26.056 -1.941 36.011 1.00 74.19 279 ASP A CA 1
ATOM 2303 C C . ASP A 1 279 ? -26.008 -1.840 34.465 1.00 74.19 279 ASP A C 1
ATOM 2305 O O . ASP A 1 279 ? -24.927 -1.930 33.873 1.00 74.19 279 ASP A O 1
ATOM 2309 N N . ALA A 1 280 ? -27.149 -1.608 33.800 1.00 73.94 280 ALA A N 1
ATOM 2310 C CA . ALA A 1 280 ? -27.226 -1.375 32.358 1.00 73.94 280 ALA A CA 1
ATOM 2311 C C . ALA A 1 280 ? -26.687 0.001 31.942 1.00 73.94 280 ALA A C 1
ATOM 2313 O O . ALA A 1 280 ? -25.999 0.078 30.925 1.00 73.94 280 ALA A O 1
ATOM 2314 N N . GLU A 1 281 ? -26.940 1.057 32.718 1.00 71.88 281 GLU A N 1
ATOM 2315 C CA . GLU A 1 281 ? -26.422 2.411 32.498 1.00 71.88 281 GLU A CA 1
ATOM 2316 C C . GLU A 1 281 ? -24.890 2.424 32.562 1.00 71.88 281 GLU A C 1
ATOM 2318 O O . GLU A 1 281 ? -24.240 2.870 31.619 1.00 71.88 281 GLU A O 1
ATOM 2323 N N . TYR A 1 282 ? -24.286 1.784 33.566 1.00 63.34 282 TYR A N 1
ATOM 2324 C CA . TYR A 1 282 ? -22.828 1.591 33.622 1.00 63.34 282 TYR A CA 1
ATOM 2325 C C . TYR A 1 282 ? -22.286 0.646 32.537 1.00 63.34 282 TYR A C 1
ATOM 2327 O O . TYR A 1 282 ? -21.102 0.692 32.196 1.00 63.34 282 TYR A O 1
ATOM 2335 N N . ALA A 1 283 ? -23.122 -0.246 31.997 1.00 58.91 283 ALA A N 1
ATOM 2336 C CA . ALA A 1 283 ? -22.766 -1.082 30.855 1.00 58.91 283 ALA A CA 1
ATOM 2337 C C . ALA A 1 283 ? -22.915 -0.347 29.511 1.00 58.91 283 ALA A C 1
ATOM 2339 O O . ALA A 1 283 ? -22.429 -0.853 28.485 1.00 58.91 283 ALA A O 1
ATOM 2340 N N . THR A 1 284 ? -23.542 0.835 29.481 1.00 56.56 284 THR A N 1
ATOM 2341 C CA . THR A 1 284 ? -23.504 1.695 28.300 1.00 56.56 284 THR A CA 1
ATOM 2342 C C . THR A 1 284 ? -22.093 2.269 28.127 1.00 56.56 284 THR A C 1
ATOM 2344 O O . THR A 1 284 ? -21.366 2.470 29.097 1.00 56.56 284 THR A O 1
ATOM 2347 N N . PRO A 1 285 ? -21.605 2.403 26.884 1.00 55.66 285 PRO A N 1
ATOM 2348 C CA . PRO A 1 285 ? -20.254 2.878 26.647 1.00 55.66 285 PRO A CA 1
ATOM 2349 C C . PRO A 1 285 ? -20.164 4.378 26.953 1.00 55.66 285 PRO A C 1
ATOM 2351 O O . PRO A 1 285 ? -20.483 5.197 26.097 1.00 55.66 285 PRO A O 1
ATOM 2354 N N . GLU A 1 286 ? -19.654 4.739 28.129 1.00 51.66 286 GLU A N 1
ATOM 2355 C CA . GLU A 1 286 ? -18.877 5.974 28.292 1.00 51.66 286 GLU A CA 1
ATOM 2356 C C . GLU A 1 286 ? -17.559 5.798 27.529 1.00 51.66 286 GLU A C 1
ATOM 2358 O O . GLU A 1 286 ? -16.542 5.445 28.102 1.00 51.66 286 GLU A O 1
ATOM 2363 N N . ASP A 1 287 ? -17.631 5.863 26.204 1.00 47.16 287 ASP A N 1
ATOM 2364 C CA . ASP A 1 287 ? -16.515 6.118 25.290 1.00 47.16 287 ASP A CA 1
ATOM 2365 C C . ASP A 1 287 ? -17.103 6.081 23.875 1.00 47.16 287 ASP A C 1
ATOM 2367 O O . ASP A 1 287 ? -16.910 5.148 23.092 1.00 47.16 287 ASP A O 1
ATOM 2371 N N . THR A 1 288 ? -17.888 7.102 23.537 1.00 37.84 288 THR A N 1
ATOM 2372 C CA . THR A 1 288 ? -17.764 7.667 22.195 1.00 37.84 288 THR A CA 1
ATOM 2373 C C . THR A 1 288 ? -16.525 8.551 22.240 1.00 37.84 288 THR A C 1
ATOM 2375 O O . THR A 1 288 ? -16.600 9.621 22.851 1.00 37.84 288 THR A O 1
ATOM 2378 N N . PRO A 1 289 ? -15.390 8.152 21.633 1.00 37.81 289 PRO A N 1
ATOM 2379 C CA . PRO A 1 289 ? -14.417 9.148 21.237 1.00 37.81 289 PRO A CA 1
ATOM 2380 C C . PRO A 1 289 ? -15.173 10.112 20.329 1.00 37.81 289 PRO A C 1
ATOM 2382 O O . PRO A 1 289 ? -15.868 9.699 19.397 1.00 37.81 289 PRO A O 1
ATOM 2385 N N . ASP A 1 290 ? -15.107 11.385 20.677 1.00 37.03 290 ASP A N 1
ATOM 2386 C CA . ASP A 1 290 ? -15.577 12.487 19.863 1.00 37.03 290 ASP A CA 1
ATOM 2387 C C . ASP A 1 290 ? -14.744 12.483 18.567 1.00 37.03 290 ASP A C 1
ATOM 2389 O O . ASP A 1 290 ? -13.721 13.153 18.455 1.00 37.03 290 ASP A O 1
ATOM 2393 N N . ASP A 1 291 ? -15.135 11.659 17.590 1.00 37.91 291 ASP A N 1
ATOM 2394 C CA . ASP A 1 291 ? -14.601 11.670 16.226 1.00 37.91 291 ASP A CA 1
ATOM 2395 C C . ASP A 1 291 ? -15.138 12.923 15.509 1.00 37.91 291 ASP A C 1
ATOM 2397 O O . ASP A 1 291 ? -15.934 12.873 14.567 1.00 37.91 291 ASP A O 1
ATOM 2401 N N . LYS A 1 292 ? -14.708 14.088 15.996 1.00 40.47 292 LYS A N 1
ATOM 2402 C CA . LYS A 1 292 ? -14.782 15.388 15.327 1.00 40.47 292 LYS A CA 1
ATOM 2403 C C . LYS A 1 292 ? -13.451 16.126 15.446 1.00 40.47 292 LYS A C 1
ATOM 2405 O O . LYS A 1 292 ? -13.413 17.327 15.675 1.00 40.47 292 LYS A O 1
ATOM 2410 N N . GLU A 1 293 ? -12.351 15.434 15.184 1.00 35.16 293 GLU A N 1
ATOM 2411 C CA . GLU A 1 293 ? -11.148 16.099 14.682 1.00 35.16 293 GLU A CA 1
ATOM 2412 C C . GLU A 1 293 ? -11.054 15.880 13.172 1.00 35.16 293 GLU A C 1
ATOM 2414 O O . GLU A 1 293 ? -10.442 14.945 12.660 1.00 35.16 293 GLU A O 1
ATOM 2419 N N . THR A 1 294 ? -11.704 16.775 12.429 1.00 34.75 294 THR A N 1
ATOM 2420 C CA . THR A 1 294 ? -11.307 17.082 11.054 1.00 34.75 294 THR A CA 1
ATOM 2421 C C . THR A 1 294 ? -9.882 17.640 11.078 1.00 34.75 294 THR A C 1
ATOM 2423 O O . THR A 1 294 ? -9.666 18.665 11.727 1.00 34.75 294 THR A O 1
ATOM 2426 N N . PRO A 1 295 ? -8.904 17.040 10.379 1.00 35.59 295 PRO A N 1
ATOM 2427 C CA . PRO A 1 295 ? -7.589 17.643 10.262 1.00 35.59 295 PRO A CA 1
ATOM 2428 C C . PRO A 1 295 ? -7.664 18.806 9.267 1.00 35.59 295 PRO A C 1
ATOM 2430 O O . PRO A 1 295 ? -7.856 18.596 8.067 1.00 35.59 295 PRO A O 1
ATOM 2433 N N . ASP A 1 296 ? -7.495 20.031 9.768 1.00 32.50 296 ASP A N 1
ATOM 2434 C CA . ASP A 1 296 ? -7.213 21.210 8.949 1.00 32.50 296 ASP A CA 1
ATOM 2435 C C . ASP A 1 296 ? -5.861 21.001 8.251 1.00 32.50 296 ASP A C 1
ATOM 2437 O O . ASP A 1 296 ? -4.778 21.175 8.817 1.00 32.50 296 ASP A O 1
ATOM 2441 N N . ILE A 1 297 ? -5.922 20.571 6.991 1.00 37.47 297 ILE A N 1
ATOM 2442 C CA . ILE A 1 297 ? -4.769 20.543 6.099 1.00 37.47 297 ILE A CA 1
ATOM 2443 C C . ILE A 1 297 ? -4.478 21.993 5.714 1.00 37.47 297 ILE A C 1
ATOM 2445 O O . ILE A 1 297 ? -5.084 22.551 4.801 1.00 37.47 297 ILE A O 1
ATOM 2449 N N . ALA A 1 298 ? -3.511 22.590 6.408 1.00 33.62 298 ALA A N 1
ATOM 2450 C CA . ALA A 1 298 ? -2.847 23.807 5.979 1.00 33.62 298 ALA A CA 1
ATOM 2451 C C . ALA A 1 298 ? -2.188 23.573 4.607 1.00 33.62 298 ALA A C 1
ATOM 2453 O O . ALA A 1 298 ? -1.126 22.959 4.485 1.00 33.62 298 ALA A O 1
ATOM 2454 N N . THR A 1 299 ? -2.824 24.071 3.549 1.00 32.69 299 THR A N 1
ATOM 2455 C CA . THR A 1 299 ? -2.211 24.242 2.233 1.00 32.69 299 THR A CA 1
ATOM 2456 C C . THR A 1 299 ? -1.143 25.328 2.313 1.00 32.69 299 THR A C 1
ATOM 2458 O O . THR A 1 299 ? -1.436 26.516 2.213 1.00 32.69 299 THR A O 1
ATOM 2461 N N . VAL A 1 300 ? 0.113 24.915 2.471 1.00 32.78 300 VAL A N 1
ATOM 2462 C CA . VAL A 1 300 ? 1.278 25.746 2.152 1.00 32.78 300 VAL A CA 1
ATOM 2463 C C . VAL A 1 300 ? 1.443 25.733 0.633 1.00 32.78 300 VAL A C 1
ATOM 2465 O O . VAL A 1 300 ? 2.015 24.806 0.062 1.00 32.78 300 VAL A O 1
ATOM 2468 N N . THR A 1 301 ? 0.916 26.753 -0.039 1.00 33.66 301 THR A N 1
ATOM 2469 C CA . THR A 1 301 ? 1.295 27.075 -1.418 1.00 33.66 301 THR A CA 1
ATOM 2470 C C . THR A 1 301 ? 2.543 27.946 -1.389 1.00 33.66 301 THR A C 1
ATOM 2472 O O . THR A 1 301 ? 2.490 29.114 -1.012 1.00 33.66 301 THR A O 1
ATOM 2475 N N . VAL A 1 302 ? 3.670 27.366 -1.794 1.00 35.31 302 VAL A N 1
ATOM 2476 C CA . VAL A 1 302 ? 4.864 28.107 -2.208 1.00 35.31 302 VAL A CA 1
ATOM 2477 C C . VAL A 1 302 ? 4.596 28.639 -3.618 1.00 35.31 302 VAL A C 1
ATOM 2479 O O . VAL A 1 302 ? 4.407 27.848 -4.540 1.00 35.31 302 VAL A O 1
ATOM 2482 N N . SER A 1 303 ? 4.572 29.961 -3.789 1.00 32.72 303 SER A N 1
ATOM 2483 C CA . SER A 1 303 ? 4.674 30.611 -5.099 1.00 32.72 303 SER A CA 1
ATOM 2484 C C . SER A 1 303 ? 5.878 31.542 -5.100 1.00 32.72 303 SER A C 1
ATOM 2486 O O . SER A 1 303 ? 5.918 32.529 -4.366 1.00 32.72 303 SER A O 1
ATOM 2488 N N . ASP A 1 304 ? 6.848 31.180 -5.927 1.00 32.34 304 ASP A N 1
ATOM 2489 C CA . ASP A 1 304 ? 8.018 31.967 -6.284 1.00 32.34 304 ASP A CA 1
ATOM 2490 C C . ASP A 1 304 ? 7.667 33.079 -7.293 1.00 32.34 304 ASP A C 1
ATOM 2492 O O . ASP A 1 304 ? 6.755 32.931 -8.107 1.00 32.34 304 ASP A O 1
ATOM 2496 N N . ALA A 1 305 ? 8.530 34.101 -7.290 1.00 31.75 305 ALA A N 1
ATOM 2497 C CA . ALA A 1 305 ? 8.905 34.990 -8.398 1.00 31.75 305 ALA A CA 1
ATOM 2498 C C . ALA A 1 305 ? 8.100 36.283 -8.703 1.00 31.75 305 ALA A C 1
ATOM 2500 O O . ALA A 1 305 ? 7.099 36.291 -9.410 1.00 31.75 305 ALA A O 1
ATOM 2501 N N . ALA A 1 306 ? 8.767 37.389 -8.332 1.00 32.22 306 ALA A N 1
ATOM 2502 C CA . ALA A 1 306 ? 9.282 38.446 -9.222 1.00 32.22 306 ALA A CA 1
ATOM 2503 C C . ALA A 1 306 ? 8.480 39.751 -9.454 1.00 32.22 306 ALA A C 1
ATOM 2505 O O . ALA A 1 306 ? 7.426 39.763 -10.073 1.00 32.22 306 ALA A O 1
ATOM 2506 N N . ALA A 1 307 ? 9.177 40.841 -9.087 1.00 32.47 307 ALA A N 1
ATOM 2507 C CA . ALA A 1 307 ? 9.306 42.143 -9.758 1.00 32.47 307 ALA A CA 1
ATOM 2508 C C . ALA A 1 307 ? 8.085 43.078 -9.870 1.00 32.47 307 ALA A C 1
ATOM 2510 O O . ALA A 1 307 ? 7.190 42.830 -10.664 1.00 32.47 307 ALA A O 1
ATOM 2511 N N . ASP A 1 308 ? 8.157 44.245 -9.212 1.00 33.53 308 ASP A N 1
ATOM 2512 C CA . ASP A 1 308 ? 8.242 45.533 -9.927 1.00 33.53 308 ASP A CA 1
ATOM 2513 C C . ASP A 1 308 ? 8.758 46.672 -9.016 1.00 33.53 308 ASP A C 1
ATOM 2515 O O . ASP A 1 308 ? 8.729 46.587 -7.789 1.00 33.53 308 ASP A O 1
ATOM 2519 N N . ALA A 1 309 ? 9.297 47.698 -9.664 1.00 33.56 309 ALA A N 1
ATOM 2520 C CA . ALA A 1 309 ? 10.072 48.824 -9.171 1.00 33.56 309 ALA A CA 1
ATOM 2521 C C . ALA A 1 309 ? 9.244 50.000 -8.606 1.00 33.56 309 ALA A C 1
ATOM 2523 O O . ALA A 1 309 ? 8.060 50.143 -8.893 1.00 33.56 309 ALA A O 1
ATOM 2524 N N . GLY A 1 310 ? 9.915 50.929 -7.901 1.00 31.39 310 GLY A N 1
ATOM 2525 C CA . GLY A 1 310 ? 9.406 52.302 -7.751 1.00 31.39 310 GLY A CA 1
ATOM 2526 C C . GLY A 1 310 ? 9.927 53.141 -6.574 1.00 31.39 310 GLY A C 1
ATOM 2527 O O . GLY A 1 310 ? 9.315 53.139 -5.519 1.00 31.39 310 GLY A O 1
ATOM 2528 N N . ALA A 1 311 ? 10.974 53.937 -6.839 1.00 33.47 311 ALA A N 1
ATOM 2529 C CA . ALA A 1 311 ? 11.235 55.307 -6.341 1.00 33.47 311 ALA A CA 1
ATOM 2530 C C . ALA A 1 311 ? 11.516 55.610 -4.835 1.00 33.47 311 ALA A C 1
ATOM 2532 O O . ALA A 1 311 ? 10.599 55.706 -4.031 1.00 33.47 311 ALA A O 1
ATOM 2533 N N . SER A 1 312 ? 12.812 55.837 -4.518 1.00 34.72 312 SER A N 1
ATOM 2534 C CA . SER A 1 312 ? 13.501 57.073 -4.019 1.00 34.72 312 SER A CA 1
ATOM 2535 C C . SER A 1 312 ? 12.766 58.168 -3.197 1.00 34.72 312 SER A C 1
ATOM 2537 O O . SER A 1 312 ? 11.556 58.290 -3.363 1.00 34.72 312 SER A O 1
ATOM 2539 N N . PRO A 1 313 ? 13.466 59.115 -2.495 1.00 53.50 313 PRO A N 1
ATOM 2540 C CA . PRO A 1 313 ? 14.930 59.325 -2.313 1.00 53.50 313 PRO A CA 1
ATOM 2541 C C . PRO A 1 313 ? 15.398 59.802 -0.892 1.00 53.50 313 PRO A C 1
ATOM 2543 O O . PRO A 1 313 ? 14.594 59.946 0.024 1.00 53.50 313 PRO A O 1
ATOM 2546 N N . ASP A 1 314 ? 16.704 60.123 -0.803 1.00 36.84 314 ASP A N 1
ATOM 2547 C CA . ASP A 1 314 ? 17.413 61.034 0.136 1.00 36.84 314 ASP A CA 1
ATOM 2548 C C . ASP A 1 314 ? 17.761 60.483 1.544 1.00 36.84 314 ASP A C 1
ATOM 2550 O O . ASP A 1 314 ? 16.949 59.824 2.177 1.00 36.84 314 ASP A O 1
ATOM 2554 N N . SER A 1 315 ? 18.955 60.664 2.128 1.00 36.59 315 SER A N 1
ATOM 2555 C CA . SER A 1 315 ? 20.002 61.679 1.951 1.00 36.59 315 SER A CA 1
ATOM 2556 C C . SER A 1 315 ? 21.400 61.203 2.434 1.00 36.59 315 SER A C 1
ATOM 2558 O O . SER A 1 315 ? 21.530 60.224 3.165 1.00 36.59 315 SER A O 1
ATOM 2560 N N . ASP A 1 316 ? 22.424 61.976 2.041 1.00 39.00 316 ASP A N 1
ATOM 2561 C CA . ASP A 1 316 ? 23.706 62.239 2.731 1.00 39.00 316 ASP A CA 1
ATOM 2562 C C . ASP A 1 316 ? 24.971 61.368 2.485 1.00 39.00 316 ASP A C 1
ATOM 2564 O O . ASP A 1 316 ? 25.342 60.483 3.248 1.00 39.00 316 ASP A O 1
ATOM 2568 N N . THR A 1 317 ? 25.665 61.709 1.383 1.00 46.28 317 THR A N 1
ATOM 2569 C CA . THR A 1 317 ? 27.077 62.186 1.236 1.00 46.28 317 THR A CA 1
ATOM 2570 C C . THR A 1 317 ? 28.094 62.093 2.419 1.00 46.28 317 THR A C 1
ATOM 2572 O O . THR A 1 317 ? 27.695 62.272 3.561 1.00 46.28 317 THR A O 1
ATOM 2575 N N . PRO A 1 318 ? 29.440 62.196 2.198 1.00 52.19 318 PRO A N 1
ATOM 2576 C CA . PRO A 1 318 ? 30.389 61.431 1.360 1.00 52.19 318 PRO A CA 1
ATOM 2577 C C . PRO A 1 318 ? 31.773 61.242 2.108 1.00 52.19 318 PRO A C 1
ATOM 2579 O O . PRO A 1 318 ? 31.742 60.992 3.308 1.00 52.19 318 PRO A O 1
ATOM 2582 N N . PRO A 1 319 ? 32.994 61.289 1.503 1.00 57.03 319 PRO A N 1
ATOM 2583 C CA . PRO A 1 319 ? 33.855 60.111 1.338 1.00 57.03 319 PRO A CA 1
ATOM 2584 C C . PRO A 1 319 ? 35.284 60.249 1.926 1.00 57.03 319 PRO A C 1
ATOM 2586 O O . PRO A 1 319 ? 35.747 61.332 2.267 1.00 57.03 319 PRO A O 1
ATOM 2589 N N . SER A 1 320 ? 36.036 59.147 1.973 1.00 41.09 320 SER A N 1
ATOM 2590 C CA . SER A 1 320 ? 37.510 59.072 2.100 1.00 41.09 320 SER A CA 1
ATOM 2591 C C . SER A 1 320 ? 37.906 57.608 1.857 1.00 41.09 320 SER A C 1
ATOM 2593 O O . SER A 1 320 ? 37.190 56.737 2.328 1.00 41.09 320 SER A O 1
ATOM 2595 N N . ALA A 1 321 ? 38.995 57.189 1.229 1.00 51.09 321 ALA A N 1
ATOM 2596 C CA . ALA A 1 321 ? 39.998 57.759 0.346 1.00 51.09 321 ALA A CA 1
ATOM 2597 C C . ALA A 1 321 ? 40.816 56.543 -0.155 1.00 51.09 321 ALA A C 1
ATOM 2599 O O . ALA A 1 321 ? 41.037 55.629 0.636 1.00 51.09 321 ALA A O 1
ATOM 2600 N N . GLN A 1 322 ? 41.295 56.621 -1.402 1.00 48.50 322 GLN A N 1
ATOM 2601 C CA . GLN A 1 322 ? 42.364 55.814 -2.027 1.00 48.50 322 GLN A CA 1
ATOM 2602 C C . GLN A 1 322 ? 42.105 54.340 -2.354 1.00 48.50 322 GLN A C 1
ATOM 2604 O O . GLN A 1 322 ? 41.793 53.535 -1.453 1.00 48.50 322 GLN A O 1
#